Protein AF-A0A485K6X2-F1 (afdb_monomer_lite)

Secondary structure (DSSP, 8-state):
---PPPPPPPPPPPPPHHHHHHHHHHHHHHSPPP--HHHHHHHHHHHHHHHH-S--SPPPPTT-HHHHHHHHHHHTTTT--HHHHHHHHHHHHHHHHHHHHHTTTTS----------SEEEEEETTEEEEEE--SEE-HHHHHHHHHHHHHHHT-TT--EEEE--SS-B-EE---HHHHHHHHHHHHH--S-EEEEE-S-EETHHHHHHHH-SEEEEETT-EEE--TT--HHHHHHHHHHHHHHHHHHHHTS-PPEETTT-BTTBSEEE---T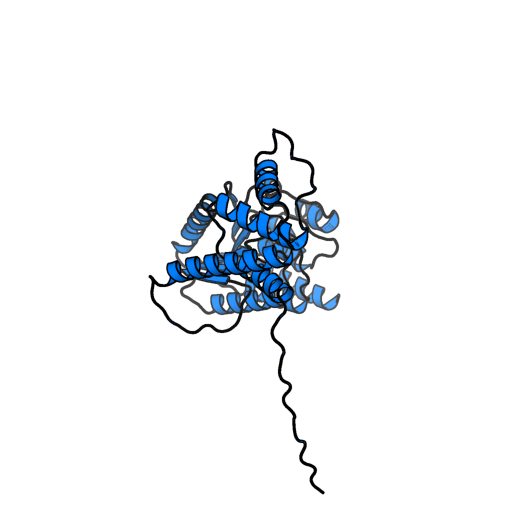HHHHHHHHHHHHHHHHS---GGGGHHHHHHHHHHHHHHHHHHHT-

Sequence (318 aa):
MLLRRVHRRAFASAPSIRALFDEKIALGKTLPPLDDNQTKLEMYALFKQATDGPCTQPKPGMFDFVGKAKWEAWANLGSMGQDEAMKSYCDFIDALAAKAGRSAEAAAAPTKPTPNTDVQTTASHGVLTLGWTQSTLDDETIDSLVDALQAAAANDSLKVVVLQPKASIAHSTVSKAREVALVNALLACPTPIVAVVTGPTSGVGVGLVALADVVLAHATTTFALQPATSSWIAHSLIAKLGHIRANALLFLGEKISVGAAHGLVTRVLVGSGADFDAQVAARVQLLSQGPRIDLALLYRRQAAAQLQAALAADQQRA

Organism: NCBI:txid120398

Foldseek 3Di:
DDDDDDDDDDDDDDDDLVVLLVVLVVLLVVFDDDPDPVLVLLLLLLVCCLPPNAQPDDQDDPPCPPSNSSSCSNNVCPRDHNSRSSVVNSVSSVVSVVVRVVVVVPDDDDDDDDDDQQWDWDDDLQEIETEHADLEAEQRNLVSLLVVLVVQLVDPSHAEYEYEYPDHNAYYPYDLVSLVSNLVSLLSRQHAYEYEEEEEYEAVRLVSLLSGPAYEYEQHYKYWYDEPGQQLSLLSLCVQLNDVLSCCRHPVRDIGGPVNRHRSHRDYDYDDDPRRVVVVVVVVVVRSVDDSDSPSNPVSVVCVVVSVVSSVVRVVVD

pLDDT: mean 80.77, std 16.01, range [25.0, 95.62]

Radius of gyration: 24.46 Å; chains: 1; bounding box: 62×62×70 Å

InterPro domains:
  IPR000582 Acyl-CoA-binding protein, ACBP [PF00887] (20-92)
  IPR000582 Acyl-CoA-binding protein, ACBP [PR00689] (18-33)
  IPR000582 Acyl-CoA-binding protein, ACBP [PR00689] (35-53)
  IPR000582 Acyl-CoA-binding protein, ACBP [PR00689] (58-73)
  IPR000582 Acyl-CoA-binding protein, ACBP [PR00689] (79-96)
  IPR000582 Acyl-CoA-binding protein, ACBP [PS51228] (17-102)
  IPR001753 Enoyl-CoA hydratase/isomerase-like domain [PF00378] (136-316)
  IPR014352 FERM/acyl-CoA-binding protein superfamily [G3DSA:1.20.80.10] (12-113)
  IPR029045 ClpP/crotonase-like domain superfamily [SSF52096] (124-305)
  IPR035984 Acyl-CoA binding protein superfamily [SSF47027] (17-98)

Structure (mmCIF, N/CA/C/O backbone):
data_AF-A0A485K6X2-F1
#
_entry.id   AF-A0A485K6X2-F1
#
loop_
_atom_site.group_PDB
_atom_site.id
_atom_site.type_symbol
_atom_site.label_atom_id
_atom_site.label_alt_id
_atom_site.label_comp_id
_atom_site.label_asym_id
_atom_site.label_entity_id
_atom_site.label_seq_id
_atom_site.pdbx_PDB_ins_code
_atom_site.Cartn_x
_atom_site.Cartn_y
_atom_site.Cartn_z
_atom_site.occupancy
_atom_site.B_iso_or_equiv
_atom_site.auth_seq_id
_atom_site.auth_comp_id
_atom_site.auth_asym_id
_atom_site.auth_atom_id
_atom_site.pdbx_PDB_model_num
ATOM 1 N N . MET A 1 1 ? 40.183 38.798 32.151 1.00 38.91 1 MET A N 1
ATOM 2 C CA . MET A 1 1 ? 40.155 38.964 30.680 1.00 38.91 1 MET A CA 1
ATOM 3 C C . MET A 1 1 ? 38.903 38.287 30.129 1.00 38.91 1 MET A C 1
ATOM 5 O O . MET A 1 1 ? 38.895 37.072 30.002 1.00 38.91 1 MET A O 1
ATOM 9 N N . LEU A 1 2 ? 37.831 39.044 29.864 1.00 42.75 2 LEU A N 1
ATOM 10 C CA . LEU A 1 2 ? 36.643 38.552 29.150 1.00 42.75 2 LEU A CA 1
ATOM 11 C C . LEU A 1 2 ? 36.750 38.965 27.676 1.00 42.75 2 LEU A C 1
ATOM 13 O O . LEU A 1 2 ? 36.708 40.155 27.372 1.00 42.75 2 LEU A O 1
ATOM 17 N N . LEU A 1 3 ? 36.876 38.002 26.763 1.00 40.56 3 LEU A N 1
ATOM 18 C CA . LEU A 1 3 ? 36.847 38.244 25.318 1.00 40.56 3 LEU A CA 1
ATOM 19 C C . LEU A 1 3 ? 35.418 38.056 24.789 1.00 40.56 3 LEU A C 1
ATOM 21 O O . LEU A 1 3 ? 34.903 36.942 24.728 1.00 40.56 3 LEU A O 1
ATOM 25 N N . ARG A 1 4 ? 34.781 39.166 24.394 1.00 45.50 4 ARG A N 1
ATOM 26 C CA . ARG A 1 4 ? 33.525 39.187 23.629 1.00 45.50 4 ARG A CA 1
ATOM 27 C C . ARG A 1 4 ? 33.816 38.818 22.169 1.00 45.50 4 ARG A C 1
ATOM 29 O O . ARG A 1 4 ? 34.569 39.521 21.500 1.00 45.50 4 ARG A O 1
ATOM 36 N N . ARG A 1 5 ? 33.202 37.744 21.659 1.00 47.22 5 ARG A N 1
ATOM 37 C CA . ARG A 1 5 ? 33.191 37.418 20.222 1.00 47.22 5 ARG A CA 1
ATOM 38 C C . ARG A 1 5 ? 32.163 38.293 19.503 1.00 47.22 5 ARG A C 1
ATOM 40 O O . ARG A 1 5 ? 30.987 38.279 19.848 1.00 47.22 5 ARG A O 1
ATOM 47 N N . VAL A 1 6 ? 32.616 39.031 18.493 1.00 48.69 6 VAL A N 1
ATOM 48 C CA . VAL A 1 6 ? 31.773 39.762 17.537 1.00 48.69 6 VAL A CA 1
ATOM 49 C C . VAL A 1 6 ? 31.448 38.820 16.376 1.00 48.69 6 VAL A C 1
ATOM 51 O O . VAL A 1 6 ? 32.357 38.338 15.703 1.00 48.69 6 VAL A O 1
ATOM 54 N N . HIS A 1 7 ? 30.166 38.550 16.126 1.00 43.16 7 HIS A N 1
ATOM 55 C CA . HIS A 1 7 ? 29.720 37.860 14.913 1.00 43.16 7 HIS A CA 1
ATOM 56 C C . HIS A 1 7 ? 29.488 38.875 13.784 1.00 43.16 7 HIS A C 1
ATOM 58 O O . HIS A 1 7 ? 28.645 39.762 13.902 1.00 43.16 7 HIS A O 1
ATOM 64 N N . ARG A 1 8 ? 30.225 38.731 12.674 1.00 46.38 8 ARG A N 1
ATOM 65 C CA . ARG A 1 8 ? 29.909 39.370 11.385 1.00 46.38 8 ARG A CA 1
ATOM 66 C C . ARG A 1 8 ? 28.793 38.573 10.698 1.00 46.38 8 ARG A C 1
ATOM 68 O O . ARG A 1 8 ? 28.941 37.369 10.516 1.00 46.38 8 ARG A O 1
ATOM 75 N N . ARG A 1 9 ? 27.705 39.237 10.295 1.00 46.25 9 ARG A N 1
ATOM 76 C CA . ARG A 1 9 ? 26.698 38.686 9.368 1.00 46.25 9 ARG A CA 1
ATOM 77 C C . ARG A 1 9 ? 27.214 38.819 7.931 1.00 46.25 9 ARG A C 1
ATOM 79 O O . ARG A 1 9 ? 27.607 39.911 7.531 1.00 46.25 9 ARG A O 1
ATOM 86 N N . ALA A 1 10 ? 27.216 37.721 7.179 1.00 43.53 10 ALA A N 1
ATOM 87 C CA . ALA A 1 10 ? 27.486 37.712 5.743 1.00 43.53 10 ALA A CA 1
ATOM 88 C C . ALA A 1 10 ? 26.223 38.118 4.956 1.00 43.53 10 ALA A C 1
ATOM 90 O O . ALA A 1 10 ? 25.123 37.687 5.297 1.00 43.53 10 ALA A O 1
ATOM 91 N N . PHE A 1 11 ? 26.387 38.944 3.919 1.00 45.16 11 PHE A N 1
ATOM 92 C CA . PHE A 1 11 ? 25.363 39.244 2.910 1.00 45.16 11 PHE A CA 1
ATOM 93 C C . PHE A 1 11 ? 25.292 38.082 1.903 1.00 45.16 11 PHE A C 1
ATOM 95 O O . PHE A 1 11 ? 26.321 37.710 1.343 1.00 45.16 11 PHE A O 1
ATOM 102 N N . ALA A 1 12 ? 24.107 37.514 1.667 1.00 45.56 12 ALA A N 1
ATOM 103 C CA . ALA A 1 12 ? 23.885 36.511 0.620 1.00 45.56 12 ALA A CA 1
ATOM 104 C C . ALA A 1 12 ? 23.664 37.193 -0.748 1.00 45.56 12 ALA A C 1
ATOM 106 O O . ALA A 1 12 ? 22.934 38.180 -0.831 1.00 45.56 12 ALA A O 1
ATOM 107 N N . SER A 1 13 ? 24.306 36.687 -1.808 1.00 53.69 13 SER A N 1
ATOM 108 C CA . SER A 1 13 ? 24.160 37.161 -3.194 1.00 53.69 13 SER A CA 1
ATOM 109 C C . SER A 1 13 ? 22.862 36.659 -3.841 1.00 53.69 13 SER A C 1
ATOM 111 O O . SER A 1 13 ? 22.418 35.555 -3.535 1.00 53.69 13 SER A O 1
ATOM 113 N N . ALA A 1 14 ? 22.292 37.431 -4.773 1.00 58.62 14 ALA A N 1
ATOM 114 C CA . ALA A 1 14 ? 21.104 37.035 -5.534 1.00 58.62 14 ALA A CA 1
ATOM 115 C C . ALA A 1 14 ? 21.335 35.739 -6.352 1.00 58.62 14 ALA A C 1
ATOM 117 O O . ALA A 1 14 ? 22.445 35.534 -6.855 1.00 58.62 14 ALA A O 1
ATOM 118 N N . PRO A 1 15 ? 20.316 34.867 -6.484 1.00 73.19 15 PRO A N 1
ATOM 119 C CA . PRO A 1 15 ? 20.442 33.585 -7.175 1.00 73.19 15 PRO A CA 1
ATOM 120 C C . PRO A 1 15 ? 20.637 33.756 -8.689 1.00 73.19 15 PRO A C 1
ATOM 122 O O . PRO A 1 15 ? 20.115 34.686 -9.304 1.00 73.19 15 PRO A O 1
ATOM 125 N N . SER A 1 16 ? 21.397 32.842 -9.299 1.00 87.25 16 SER A N 1
ATOM 126 C CA . SER A 1 16 ? 21.613 32.804 -10.750 1.00 87.25 16 SER A CA 1
ATOM 127 C C . SER A 1 16 ? 20.354 32.340 -11.494 1.00 87.25 16 SER A C 1
ATOM 129 O O . SER A 1 16 ? 19.521 31.632 -10.930 1.00 87.25 16 SER A O 1
ATOM 131 N N . ILE A 1 17 ? 20.225 32.676 -12.786 1.00 86.75 17 ILE A N 1
ATOM 132 C CA . ILE A 1 17 ? 19.070 32.247 -13.600 1.00 86.75 17 ILE A CA 1
ATOM 133 C C . ILE A 1 17 ? 18.937 30.723 -13.662 1.00 86.75 17 ILE A C 1
ATOM 135 O O . ILE A 1 17 ? 17.827 30.205 -13.667 1.00 86.75 17 ILE A O 1
ATOM 139 N N . ARG A 1 18 ? 20.063 30.002 -13.623 1.00 86.56 18 ARG A N 1
ATOM 140 C CA . ARG A 1 18 ? 20.060 28.543 -13.557 1.00 86.56 18 ARG A CA 1
ATOM 141 C C . ARG A 1 18 ? 19.484 28.031 -12.237 1.00 86.56 18 ARG A C 1
ATOM 143 O O . ARG A 1 18 ? 18.666 27.123 -12.263 1.00 86.56 18 ARG A O 1
ATOM 150 N N . ALA A 1 19 ? 19.860 28.640 -11.112 1.00 82.12 19 ALA A N 1
ATOM 151 C CA . ALA A 1 19 ? 19.309 28.280 -9.806 1.00 82.12 19 ALA A CA 1
ATOM 152 C C . ALA A 1 19 ? 17.800 28.567 -9.731 1.00 82.12 19 ALA A C 1
ATOM 154 O O . ALA A 1 19 ? 17.045 27.739 -9.232 1.00 82.12 19 ALA A O 1
ATOM 155 N N . LEU A 1 20 ? 17.357 29.699 -10.291 1.00 82.69 20 LEU A N 1
ATOM 156 C CA . LEU A 1 20 ? 15.933 30.021 -10.414 1.00 82.69 20 LEU A CA 1
ATOM 157 C C . LEU A 1 20 ? 15.204 29.023 -11.319 1.00 82.69 20 LEU A C 1
ATOM 159 O O . LEU A 1 20 ? 14.117 28.575 -10.984 1.00 82.69 20 LEU A O 1
ATOM 163 N N . PHE A 1 21 ? 15.802 28.628 -12.441 1.00 88.75 21 PHE A N 1
ATOM 164 C CA . PHE A 1 21 ? 15.232 27.620 -13.332 1.00 88.75 21 PHE A CA 1
ATOM 165 C C . PHE A 1 21 ? 15.082 26.259 -12.642 1.00 88.75 21 PHE A C 1
ATOM 167 O O . PHE A 1 21 ? 14.018 25.650 -12.730 1.00 88.75 21 PHE A O 1
ATOM 174 N N . ASP A 1 22 ? 16.094 25.811 -11.896 1.00 85.50 22 ASP A N 1
ATOM 175 C CA . ASP A 1 22 ? 16.038 24.562 -11.130 1.00 85.50 22 ASP A CA 1
ATOM 176 C C . ASP A 1 22 ? 14.952 24.621 -10.031 1.00 85.50 22 ASP A C 1
ATOM 178 O O . ASP A 1 22 ? 14.197 23.661 -9.845 1.00 85.50 22 ASP A O 1
ATOM 182 N N . GLU A 1 23 ? 14.791 25.773 -9.369 1.00 82.44 23 GLU A N 1
ATOM 183 C CA . GLU A 1 23 ? 13.690 26.034 -8.431 1.00 82.44 23 GLU A CA 1
ATOM 184 C C . GLU A 1 23 ? 12.320 25.985 -9.130 1.00 82.44 23 GLU A C 1
ATOM 186 O O . GLU A 1 23 ? 11.394 25.331 -8.645 1.00 82.44 23 GLU A O 1
ATOM 191 N N . LYS A 1 24 ? 12.175 26.611 -10.304 1.00 85.88 24 LYS A N 1
ATOM 192 C CA . LYS A 1 24 ? 10.918 26.600 -11.070 1.00 85.88 24 LYS A CA 1
ATOM 193 C C . LYS A 1 24 ? 10.610 25.237 -11.681 1.00 85.88 24 LYS A C 1
ATOM 195 O O . LYS A 1 24 ? 9.439 24.900 -11.825 1.00 85.88 24 LYS A O 1
ATOM 200 N N . ILE A 1 25 ? 11.609 24.404 -11.976 1.00 82.94 25 ILE A N 1
ATOM 201 C CA . ILE A 1 25 ? 11.390 22.988 -12.305 1.00 82.94 25 ILE A CA 1
ATOM 202 C C . ILE A 1 25 ? 10.780 22.259 -11.106 1.00 82.94 25 ILE A C 1
ATOM 204 O O . ILE A 1 25 ? 9.860 21.461 -11.291 1.00 82.94 25 ILE A O 1
ATOM 208 N N . ALA A 1 26 ? 11.270 22.516 -9.889 1.00 80.06 26 ALA A N 1
ATOM 209 C CA . ALA A 1 26 ? 10.698 21.933 -8.679 1.00 80.06 26 ALA A CA 1
ATOM 210 C C . ALA A 1 26 ? 9.259 22.425 -8.449 1.00 80.06 26 ALA A C 1
ATOM 212 O O . ALA A 1 26 ? 8.367 21.599 -8.270 1.00 80.06 26 ALA A O 1
ATOM 213 N N . LEU A 1 27 ? 9.008 23.733 -8.566 1.00 78.69 27 LEU A N 1
ATOM 214 C CA . LEU A 1 27 ? 7.670 24.324 -8.449 1.00 78.69 27 LEU A CA 1
ATOM 215 C C . LEU A 1 27 ? 6.707 23.807 -9.530 1.00 78.69 27 LEU A C 1
ATOM 217 O O . LEU A 1 27 ? 5.571 23.455 -9.237 1.00 78.69 27 LEU A O 1
ATOM 221 N N . GLY A 1 28 ? 7.153 23.683 -10.780 1.00 76.56 28 GLY A N 1
ATOM 222 C CA . GLY A 1 28 ? 6.335 23.159 -11.875 1.00 76.56 28 GLY A CA 1
ATOM 223 C C . GLY A 1 28 ? 5.836 21.731 -11.631 1.00 76.56 28 GLY A C 1
ATOM 224 O O . GLY A 1 28 ? 4.758 21.375 -12.095 1.00 76.56 28 GLY A O 1
ATOM 225 N N . LYS A 1 29 ? 6.574 20.927 -10.852 1.00 78.56 29 LYS A N 1
ATOM 226 C CA . LYS A 1 29 ? 6.148 19.579 -10.435 1.00 78.56 29 LYS A CA 1
ATOM 227 C C . LYS A 1 29 ? 5.087 19.595 -9.333 1.00 78.56 29 LYS A C 1
ATOM 229 O O . LYS A 1 29 ? 4.397 18.593 -9.167 1.00 78.56 29 LYS A O 1
ATOM 234 N N . THR A 1 30 ? 4.968 20.689 -8.579 1.00 72.88 30 THR A N 1
ATOM 235 C CA . THR A 1 30 ? 3.949 20.849 -7.529 1.00 72.88 30 THR A CA 1
ATOM 236 C C . THR A 1 30 ? 2.663 21.481 -8.051 1.00 72.88 30 THR A C 1
ATOM 238 O O . THR A 1 30 ? 1.649 21.457 -7.356 1.00 72.88 30 THR A O 1
ATOM 241 N N . LEU A 1 31 ? 2.690 22.076 -9.248 1.00 77.06 31 LEU A N 1
ATOM 242 C CA . LEU A 1 31 ? 1.498 22.644 -9.864 1.00 77.06 31 LEU A CA 1
ATOM 243 C C . LEU A 1 31 ? 0.507 21.543 -10.272 1.00 77.06 31 LEU A C 1
ATOM 245 O O . LEU A 1 31 ? 0.924 20.434 -10.620 1.00 77.06 31 LEU A O 1
ATOM 249 N N . PRO A 1 32 ? -0.808 21.832 -10.248 1.00 78.38 32 PRO A N 1
ATOM 250 C CA . PRO A 1 32 ? -1.812 20.906 -10.749 1.00 78.38 32 PRO A CA 1
ATOM 251 C C . PRO A 1 32 ? -1.491 20.457 -12.182 1.00 78.38 32 PRO A C 1
ATOM 253 O O . PRO A 1 32 ? -0.967 21.250 -12.972 1.00 78.38 32 PRO A O 1
ATOM 256 N N . PRO A 1 33 ? -1.810 19.204 -12.547 1.00 72.81 33 PRO A N 1
ATOM 257 C CA . PRO A 1 33 ? -1.556 18.711 -13.888 1.00 72.81 33 PRO A CA 1
ATOM 258 C C . PRO A 1 33 ? -2.300 19.572 -14.906 1.00 72.81 33 PRO A C 1
ATOM 260 O O . PRO A 1 33 ? -3.504 19.790 -14.793 1.00 72.81 33 PRO A O 1
ATOM 263 N N . LEU A 1 34 ? -1.564 20.037 -15.914 1.00 77.25 34 LEU A N 1
ATOM 264 C CA . LEU A 1 34 ? -2.134 20.791 -17.021 1.00 77.25 34 LEU A CA 1
ATOM 265 C C . LEU A 1 34 ? -3.180 19.919 -17.726 1.00 77.25 34 LEU A C 1
ATOM 267 O O . LEU A 1 34 ? -2.939 18.749 -18.028 1.00 77.25 34 LEU A O 1
ATOM 271 N N . ASP A 1 35 ? -4.353 20.466 -17.983 1.00 75.94 35 ASP A N 1
ATOM 272 C CA . ASP A 1 35 ? -5.416 19.835 -18.762 1.00 75.94 35 ASP A CA 1
ATOM 273 C C . ASP A 1 35 ? -5.231 20.114 -20.260 1.00 75.94 35 ASP A C 1
ATOM 275 O O . ASP A 1 35 ? -5.418 19.219 -21.085 1.00 75.94 35 ASP A O 1
ATOM 279 N N . ASP A 1 36 ? -4.744 21.308 -20.595 1.00 82.56 36 ASP A N 1
ATOM 280 C CA . ASP A 1 36 ? -4.473 21.740 -21.960 1.00 82.56 36 ASP A CA 1
ATOM 281 C C . ASP A 1 36 ? -3.167 21.162 -22.546 1.00 82.56 36 ASP A C 1
ATOM 283 O O . ASP A 1 36 ? -2.065 21.303 -22.003 1.00 82.56 36 ASP A O 1
ATOM 287 N N . ASN A 1 37 ? -3.292 20.518 -23.709 1.00 77.19 37 ASN A N 1
ATOM 288 C CA . ASN A 1 37 ? -2.170 19.921 -24.427 1.00 77.19 37 ASN A CA 1
ATOM 289 C C . ASN A 1 37 ? -1.234 20.970 -25.036 1.00 77.19 37 ASN A C 1
ATOM 291 O O . ASN A 1 37 ? -0.035 20.707 -25.119 1.00 77.19 37 ASN A O 1
ATOM 295 N N . GLN A 1 38 ? -1.738 22.143 -25.428 1.00 83.94 38 GLN A N 1
ATOM 296 C CA . GLN A 1 38 ? -0.895 23.207 -25.975 1.00 83.94 38 GLN A CA 1
ATOM 297 C C . GLN A 1 38 ? 0.050 23.756 -24.896 1.00 83.94 38 GLN A C 1
ATOM 299 O O . GLN A 1 38 ? 1.260 23.803 -25.107 1.00 83.94 38 GLN A O 1
ATOM 304 N N . THR A 1 39 ? -0.479 24.013 -23.699 1.00 86.75 39 THR A N 1
ATOM 305 C CA . THR A 1 39 ? 0.290 24.432 -22.516 1.00 86.75 39 THR A CA 1
ATOM 306 C C . THR A 1 39 ? 1.350 23.386 -22.117 1.00 86.75 39 THR A C 1
ATOM 308 O O . THR A 1 39 ? 2.485 23.734 -21.792 1.00 86.75 39 THR A O 1
ATOM 311 N N . LYS A 1 40 ? 1.045 22.078 -22.202 1.00 88.25 40 LYS A N 1
ATOM 312 C CA . LYS A 1 40 ? 2.046 21.007 -21.969 1.00 88.25 40 LYS A CA 1
ATOM 313 C C . LYS A 1 40 ? 3.177 21.018 -22.991 1.00 88.25 40 LYS A C 1
ATOM 315 O O . LYS A 1 40 ? 4.328 20.768 -22.635 1.00 88.25 40 LYS A O 1
ATOM 320 N N . LEU A 1 41 ? 2.839 21.221 -24.262 1.00 90.38 41 LEU A N 1
ATOM 321 C CA . LEU A 1 41 ? 3.812 21.243 -25.350 1.00 90.38 41 LEU A CA 1
ATOM 322 C C . LEU A 1 41 ? 4.730 22.461 -25.245 1.00 90.38 41 LEU A C 1
ATOM 324 O O . LEU A 1 41 ? 5.932 22.316 -25.446 1.00 90.38 41 LEU A O 1
ATOM 328 N N . GLU A 1 42 ? 4.192 23.614 -24.858 1.00 91.00 42 GLU A N 1
ATOM 329 C CA . GLU A 1 42 ? 4.962 24.835 -24.613 1.00 91.00 42 GLU A CA 1
ATOM 330 C C . GLU A 1 42 ? 5.915 24.678 -23.418 1.00 91.00 42 GLU A C 1
ATOM 332 O O . GLU A 1 42 ? 7.116 24.915 -23.553 1.00 91.00 42 GLU A O 1
ATOM 337 N N . MET A 1 43 ? 5.422 24.148 -22.290 1.00 91.88 43 MET A N 1
ATOM 338 C CA . MET A 1 43 ? 6.252 23.828 -21.121 1.00 91.88 43 MET A CA 1
ATOM 339 C C . MET A 1 43 ? 7.398 22.870 -21.477 1.00 91.88 43 MET A C 1
ATOM 341 O O . MET A 1 43 ? 8.542 23.069 -21.065 1.00 91.88 43 MET A O 1
ATOM 345 N N . TYR A 1 44 ? 7.095 21.828 -22.258 1.00 93.38 44 TYR A N 1
ATOM 346 C CA . TYR A 1 44 ? 8.087 20.868 -22.734 1.00 93.38 44 TYR A CA 1
ATOM 347 C C . TYR A 1 44 ? 9.123 21.528 -23.650 1.00 93.38 44 TYR A C 1
ATOM 349 O O . TYR A 1 44 ? 10.318 21.318 -23.456 1.00 93.38 44 TYR A O 1
ATOM 357 N N . ALA A 1 45 ? 8.685 22.325 -24.626 1.00 93.31 45 ALA A N 1
ATOM 358 C CA . ALA A 1 45 ? 9.566 22.985 -25.580 1.00 93.31 45 ALA A CA 1
ATOM 359 C C . ALA A 1 45 ? 10.543 23.938 -24.877 1.00 93.31 45 ALA A C 1
ATOM 361 O O . ALA A 1 45 ? 11.749 23.838 -25.101 1.00 93.31 45 ALA A O 1
ATOM 362 N N . LEU A 1 46 ? 10.046 24.789 -23.972 1.00 90.88 46 LEU A N 1
ATOM 363 C CA . LEU A 1 46 ? 10.869 25.720 -23.194 1.00 90.88 46 LEU A CA 1
ATOM 364 C C . LEU A 1 46 ? 11.881 24.984 -22.311 1.00 90.88 46 LEU A C 1
ATOM 366 O O . LEU A 1 46 ? 13.055 25.346 -22.285 1.00 90.88 46 LEU A O 1
ATOM 370 N N . PHE A 1 47 ? 11.458 23.903 -21.646 1.00 95.25 47 PHE A N 1
ATOM 371 C CA . PHE A 1 47 ? 12.360 23.068 -20.854 1.00 95.25 47 PHE A CA 1
ATOM 372 C C . PHE A 1 47 ? 13.466 22.452 -21.719 1.00 95.25 47 PHE A C 1
ATOM 374 O O . PHE A 1 47 ? 14.640 22.538 -21.367 1.00 95.25 47 PHE A O 1
ATOM 381 N N . LYS A 1 48 ? 13.112 21.861 -22.868 1.00 94.75 48 LYS A N 1
ATOM 382 C CA . LYS A 1 48 ? 14.089 21.250 -23.781 1.00 94.75 48 LYS A CA 1
ATOM 383 C C . LYS A 1 48 ? 15.044 22.279 -24.375 1.00 94.75 48 LYS A C 1
ATOM 385 O O . LYS A 1 48 ? 16.240 22.013 -24.418 1.00 94.75 48 LYS A O 1
ATOM 390 N N . GLN A 1 49 ? 14.556 23.455 -24.757 1.00 94.81 49 GLN A N 1
ATOM 391 C CA . GLN A 1 49 ? 15.407 24.540 -25.239 1.00 94.81 49 GLN A CA 1
ATOM 392 C C . GLN A 1 49 ? 16.361 25.033 -24.141 1.00 94.81 49 GLN A C 1
ATOM 394 O O . GLN A 1 49 ? 17.534 25.270 -24.412 1.00 94.81 49 GLN A O 1
ATOM 399 N N . ALA A 1 50 ? 15.894 25.125 -22.894 1.00 92.81 50 ALA A N 1
ATOM 400 C CA . ALA A 1 50 ? 16.705 25.535 -21.750 1.00 92.81 50 ALA A CA 1
ATOM 401 C C . ALA A 1 50 ? 17.791 24.513 -21.360 1.00 92.81 50 ALA A C 1
ATOM 403 O O . ALA A 1 50 ? 18.864 24.906 -20.903 1.00 92.81 50 ALA A O 1
ATOM 404 N N . THR A 1 51 ? 17.542 23.207 -21.513 1.00 91.75 51 THR A N 1
ATOM 405 C CA . THR A 1 51 ? 18.506 22.157 -21.128 1.00 91.75 51 THR A CA 1
ATOM 406 C C . THR A 1 51 ? 19.414 21.720 -22.270 1.00 91.75 51 THR A C 1
ATOM 408 O O . THR A 1 51 ? 20.607 21.521 -22.056 1.00 91.75 51 THR A O 1
ATOM 411 N N . ASP A 1 52 ? 18.866 21.595 -23.476 1.00 90.69 52 ASP A N 1
ATOM 412 C CA . ASP A 1 52 ? 19.533 20.964 -24.617 1.00 90.69 52 ASP A CA 1
ATOM 413 C C . ASP A 1 52 ? 19.852 21.974 -25.732 1.00 90.69 52 ASP A C 1
ATOM 415 O O . ASP A 1 52 ? 20.638 21.666 -26.625 1.00 90.69 52 ASP A O 1
ATOM 419 N N . GLY A 1 53 ? 19.290 23.189 -25.677 1.00 89.81 53 GLY A N 1
ATOM 420 C CA . GLY A 1 53 ? 19.453 24.200 -26.725 1.00 89.81 53 GLY A CA 1
ATOM 421 C C . GLY A 1 53 ? 18.548 23.957 -27.945 1.00 89.81 53 GLY A C 1
ATOM 422 O O . GLY A 1 53 ? 17.539 23.255 -27.830 1.00 89.81 53 GLY A O 1
ATOM 423 N N . PRO A 1 54 ? 18.876 24.550 -29.112 1.00 93.94 54 PRO A N 1
ATOM 424 C CA . PRO A 1 54 ? 18.094 24.407 -30.342 1.00 93.94 54 PRO A CA 1
ATOM 425 C C . PRO A 1 54 ? 17.858 22.951 -30.751 1.00 93.94 54 PRO A C 1
ATOM 427 O O . PRO A 1 54 ? 18.748 22.106 -30.638 1.00 93.94 54 PRO A O 1
ATOM 430 N N . CYS A 1 55 ? 16.665 22.658 -31.275 1.00 92.06 55 CYS A N 1
ATOM 431 C CA . CYS A 1 55 ? 16.311 21.303 -31.688 1.00 92.06 55 CYS A CA 1
ATOM 432 C C . CYS A 1 55 ? 17.175 20.828 -32.870 1.00 92.06 55 CYS A C 1
ATOM 434 O O . CYS A 1 55 ? 17.043 21.307 -33.995 1.00 92.06 55 CYS A O 1
ATOM 436 N N . THR A 1 56 ? 18.037 19.843 -32.616 1.00 90.38 56 THR A N 1
ATOM 437 C CA . THR A 1 56 ? 18.892 19.184 -33.625 1.00 90.38 56 THR A CA 1
ATOM 438 C C . THR A 1 56 ? 18.459 17.748 -33.930 1.00 90.38 56 THR A C 1
ATOM 440 O O . THR A 1 56 ? 19.087 17.057 -34.730 1.00 90.38 56 THR A O 1
ATOM 443 N N . GLN A 1 57 ? 17.388 17.278 -33.286 1.00 87.50 57 GLN A N 1
ATOM 444 C CA . GLN A 1 57 ? 16.914 15.901 -33.405 1.00 87.50 57 GLN A CA 1
ATOM 445 C C . GLN A 1 57 ? 16.197 15.670 -34.744 1.00 87.50 57 GLN A C 1
ATOM 447 O O . GLN A 1 57 ? 15.547 16.586 -35.252 1.00 87.50 57 GLN A O 1
ATOM 452 N N . PRO A 1 58 ? 16.254 14.454 -35.318 1.00 89.19 58 PRO A N 1
ATOM 453 C CA . PRO A 1 58 ? 15.507 14.135 -36.528 1.00 89.19 58 PRO A CA 1
ATOM 454 C C . PRO A 1 58 ? 13.997 14.166 -36.267 1.00 89.19 58 PRO A C 1
ATOM 456 O O . PRO A 1 58 ? 13.531 13.796 -35.187 1.00 89.19 58 PRO A O 1
ATOM 459 N N . LYS A 1 59 ? 13.224 14.578 -37.277 1.00 89.81 59 LYS A N 1
ATOM 460 C CA . LYS A 1 59 ? 11.763 14.629 -37.180 1.00 89.81 59 LYS A CA 1
ATOM 461 C C . LYS A 1 59 ? 11.187 13.216 -36.953 1.00 89.81 59 LYS A C 1
ATOM 463 O O . LYS A 1 59 ? 11.488 12.324 -37.750 1.00 89.81 59 LYS A O 1
ATOM 468 N N . PRO A 1 60 ? 10.346 13.003 -35.921 1.00 88.75 60 PRO A N 1
ATOM 469 C CA . PRO A 1 60 ? 9.704 11.715 -35.658 1.00 88.75 60 PRO A CA 1
ATOM 470 C C . PRO A 1 60 ? 8.842 11.214 -36.825 1.00 88.75 60 PRO A C 1
ATOM 472 O O . PRO A 1 60 ? 8.309 12.000 -37.613 1.00 88.75 60 PRO A O 1
ATOM 475 N N . GLY A 1 61 ? 8.707 9.887 -36.928 1.00 78.81 61 GLY A N 1
ATOM 476 C CA . GLY A 1 61 ? 7.982 9.219 -38.012 1.00 78.81 61 GLY A CA 1
ATOM 477 C C . GLY A 1 61 ? 6.478 9.524 -38.032 1.00 78.81 61 GLY A C 1
ATOM 478 O O . GLY A 1 61 ? 5.886 9.886 -37.020 1.00 78.81 61 GLY A O 1
ATOM 479 N N . MET A 1 62 ? 5.836 9.334 -39.191 1.00 74.25 62 MET A N 1
ATOM 480 C CA . MET A 1 62 ? 4.439 9.742 -39.445 1.00 74.25 62 MET A CA 1
ATOM 481 C C . MET A 1 62 ? 3.399 9.125 -38.488 1.00 74.25 62 MET A C 1
ATOM 483 O O . MET A 1 62 ? 2.334 9.708 -38.308 1.00 74.25 62 MET A O 1
ATOM 487 N N . PHE A 1 63 ? 3.707 7.989 -37.859 1.00 78.31 63 PHE A N 1
ATOM 488 C CA . PHE A 1 63 ? 2.817 7.297 -36.921 1.00 78.31 63 PHE A CA 1
ATOM 489 C C . PHE A 1 63 ? 3.023 7.697 -35.446 1.00 78.31 63 PHE A C 1
ATOM 491 O O . PHE A 1 63 ? 2.242 7.280 -34.594 1.00 78.31 63 PHE A O 1
ATOM 498 N N . ASP A 1 64 ? 4.033 8.517 -35.131 1.00 77.31 64 ASP A N 1
ATOM 499 C CA . ASP A 1 64 ? 4.282 9.041 -33.782 1.00 77.31 64 ASP A CA 1
ATOM 500 C C . ASP A 1 64 ? 3.730 10.466 -33.641 1.00 77.31 64 ASP A C 1
ATOM 502 O O . ASP A 1 64 ? 4.447 11.466 -33.713 1.00 77.31 64 ASP A O 1
ATOM 506 N N . PHE A 1 65 ? 2.412 10.564 -33.466 1.00 73.75 65 PHE A N 1
ATOM 507 C CA . PHE A 1 65 ? 1.706 11.845 -33.399 1.00 73.75 65 PHE A CA 1
ATOM 508 C C . PHE A 1 65 ? 2.135 12.709 -32.202 1.00 73.75 65 PHE A C 1
ATOM 510 O O . PHE A 1 65 ? 2.243 13.929 -32.329 1.00 73.75 65 PHE A O 1
ATOM 517 N N . VAL A 1 66 ? 2.413 12.091 -31.048 1.00 80.00 66 VAL A N 1
ATOM 518 C CA . VAL A 1 66 ? 2.806 12.806 -29.821 1.00 80.00 66 VAL A CA 1
ATOM 519 C C . VAL A 1 66 ? 4.266 13.241 -29.890 1.00 80.00 66 VAL A C 1
ATOM 521 O O . VAL A 1 66 ? 4.581 14.383 -29.547 1.00 80.00 66 VAL A O 1
ATOM 524 N N . GLY A 1 67 ? 5.160 12.363 -30.350 1.00 84.94 67 GLY A N 1
ATOM 525 C CA . GLY A 1 67 ? 6.560 12.705 -30.565 1.00 84.94 67 GLY A CA 1
ATOM 526 C C . GLY A 1 67 ? 6.712 13.794 -31.618 1.00 84.94 67 GLY A C 1
ATOM 527 O O . GL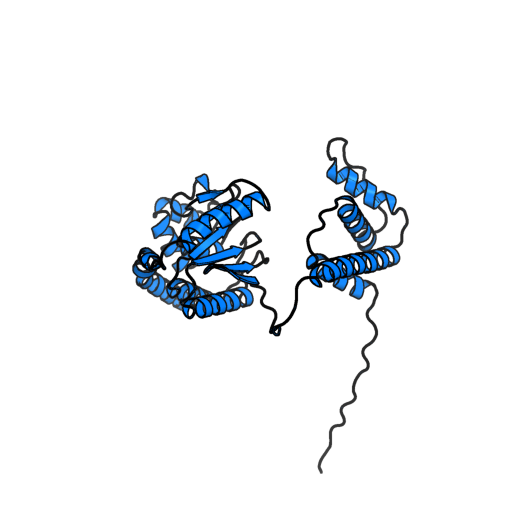Y A 1 67 ? 7.439 14.757 -31.384 1.00 84.94 67 GLY A O 1
ATOM 528 N N . LYS A 1 68 ? 5.959 13.721 -32.723 1.00 87.19 68 LYS A N 1
ATOM 529 C CA . LYS A 1 68 ? 5.927 14.775 -33.744 1.00 87.19 68 LYS A CA 1
ATOM 530 C C . LYS A 1 68 ? 5.485 16.119 -33.161 1.00 87.19 68 LYS A C 1
ATOM 532 O O . LYS A 1 68 ? 6.160 17.108 -33.411 1.00 87.19 68 LYS A O 1
ATOM 537 N N . ALA A 1 69 ? 4.426 16.161 -32.350 1.00 86.06 69 ALA A N 1
ATOM 538 C CA . ALA A 1 69 ? 3.952 17.404 -31.734 1.00 86.06 69 ALA A CA 1
ATOM 539 C C . ALA A 1 69 ? 4.972 18.013 -30.751 1.00 86.06 69 ALA A C 1
ATOM 541 O O . ALA A 1 69 ? 5.195 19.221 -30.758 1.00 86.06 69 ALA A O 1
ATOM 542 N N . LYS A 1 70 ? 5.640 17.181 -29.940 1.00 86.12 70 LYS A N 1
ATOM 543 C CA . LYS A 1 70 ? 6.733 17.605 -29.045 1.00 86.12 70 LYS A CA 1
ATOM 544 C C . LYS A 1 70 ? 7.941 18.131 -29.812 1.00 86.12 70 LYS A C 1
ATOM 546 O O . LYS A 1 70 ? 8.512 19.153 -29.439 1.00 86.12 70 LYS A O 1
ATOM 551 N N . TRP A 1 71 ? 8.316 17.430 -30.878 1.00 93.56 71 TRP A N 1
ATOM 552 C CA . TRP A 1 71 ? 9.409 17.827 -31.753 1.00 93.56 71 TRP A CA 1
ATOM 553 C C . TRP A 1 71 ? 9.093 19.138 -32.473 1.00 93.56 71 TRP A C 1
ATOM 555 O O . TRP A 1 71 ? 9.934 20.024 -32.486 1.00 93.56 71 TRP A O 1
ATOM 565 N N . GLU A 1 72 ? 7.879 19.304 -33.005 1.00 91.44 72 GLU A N 1
ATOM 566 C CA . GLU A 1 72 ? 7.446 20.541 -33.667 1.00 91.44 72 GLU A CA 1
ATOM 567 C C . GLU A 1 72 ? 7.416 21.716 -32.684 1.00 91.44 72 GLU A C 1
ATOM 569 O O . GLU A 1 72 ? 7.943 22.778 -33.002 1.00 91.44 72 GLU A O 1
ATOM 574 N N . ALA A 1 73 ? 6.896 21.522 -31.467 1.00 91.56 73 ALA A N 1
ATOM 575 C CA . ALA A 1 73 ? 6.898 22.556 -30.433 1.00 91.56 73 ALA A CA 1
ATOM 576 C C . ALA A 1 73 ? 8.321 23.008 -30.057 1.00 91.56 73 ALA A C 1
ATOM 578 O O . ALA A 1 73 ? 8.572 24.205 -29.949 1.00 91.56 73 ALA A O 1
ATOM 579 N N . TRP A 1 74 ? 9.266 22.071 -29.912 1.00 94.75 74 TRP A N 1
ATOM 580 C CA . TRP A 1 74 ? 10.665 22.397 -29.620 1.00 94.75 74 TRP A CA 1
ATOM 581 C C . TRP A 1 74 ? 11.390 23.012 -30.828 1.00 94.75 74 TRP A C 1
ATOM 583 O O . TRP A 1 74 ? 12.088 24.010 -30.679 1.00 94.75 74 TRP A O 1
ATOM 593 N N . ALA A 1 75 ? 11.185 22.485 -32.037 1.00 92.81 75 ALA A N 1
ATOM 594 C CA . ALA A 1 75 ? 11.784 23.016 -33.262 1.00 92.81 75 ALA A CA 1
ATOM 595 C C . ALA A 1 75 ? 11.306 24.444 -33.583 1.00 92.81 75 ALA A C 1
ATOM 597 O O . ALA A 1 75 ? 12.091 25.255 -34.073 1.00 92.81 75 ALA A O 1
ATOM 598 N N . ASN A 1 76 ? 10.054 24.780 -33.255 1.00 94.06 76 ASN A N 1
ATOM 599 C CA . ASN A 1 76 ? 9.486 26.115 -33.460 1.00 94.06 76 ASN A CA 1
ATOM 600 C C . ASN A 1 76 ? 10.128 27.204 -32.580 1.00 94.06 76 ASN A C 1
ATOM 602 O O . ASN A 1 76 ? 10.015 28.379 -32.920 1.00 94.06 76 ASN A O 1
ATOM 606 N N . LEU A 1 77 ? 10.828 26.844 -31.494 1.00 90.31 77 LEU A N 1
ATOM 607 C CA . LEU A 1 77 ? 11.610 27.802 -30.696 1.00 90.31 77 LEU A CA 1
ATOM 608 C C . LEU A 1 77 ? 12.904 28.250 -31.401 1.00 90.31 77 LEU A C 1
ATOM 610 O O . LEU A 1 77 ? 13.535 29.223 -30.985 1.00 90.31 77 LEU A O 1
ATOM 614 N N . GLY A 1 78 ? 13.296 27.571 -32.486 1.00 91.06 78 GLY A N 1
ATOM 615 C CA . GLY A 1 78 ? 14.390 27.976 -33.361 1.00 91.06 78 GLY A CA 1
ATOM 616 C C . GLY A 1 78 ? 15.723 28.149 -32.627 1.00 91.06 78 GLY A C 1
ATOM 617 O O . GLY A 1 78 ? 16.178 27.271 -31.892 1.00 91.06 78 GLY A O 1
ATOM 618 N N . SER A 1 79 ? 16.370 29.293 -32.848 1.00 90.31 79 SER A N 1
ATOM 619 C CA . SER A 1 79 ? 17.687 29.626 -32.294 1.00 90.31 79 SER A CA 1
ATOM 620 C C . SER A 1 79 ? 17.634 30.327 -30.929 1.00 90.31 79 SER A C 1
ATOM 622 O O . SER A 1 79 ? 18.589 31.018 -30.578 1.00 90.31 79 SER A O 1
ATOM 624 N N . MET A 1 80 ? 16.534 30.199 -30.177 1.00 91.38 80 MET A N 1
ATOM 625 C CA . MET A 1 80 ? 16.399 30.796 -28.842 1.00 91.38 80 MET A CA 1
ATOM 626 C C . MET A 1 80 ? 17.547 30.354 -27.916 1.00 91.38 80 MET A C 1
ATOM 628 O O . MET A 1 80 ? 17.889 29.172 -27.851 1.00 91.38 80 MET A O 1
ATOM 632 N N . GLY A 1 81 ? 18.160 31.295 -27.197 1.00 90.19 81 GLY A N 1
ATOM 633 C CA . GLY A 1 81 ? 19.265 30.983 -26.286 1.00 90.19 81 GLY A CA 1
ATOM 634 C C . GLY A 1 81 ? 18.799 30.207 -25.049 1.00 90.19 81 GLY A C 1
ATOM 635 O O . GLY A 1 81 ? 17.664 30.362 -24.607 1.00 90.19 81 GLY A O 1
ATOM 636 N N . GLN A 1 82 ? 19.679 29.402 -24.445 1.00 89.31 82 GLN A N 1
ATOM 637 C CA . GLN A 1 82 ? 19.336 28.618 -23.246 1.00 89.31 82 GLN A CA 1
ATOM 638 C C . GLN A 1 82 ? 18.919 29.506 -22.063 1.00 89.31 82 GLN A C 1
ATOM 640 O O . GLN A 1 82 ? 17.921 29.216 -21.410 1.00 89.31 82 GLN A O 1
ATOM 645 N N . ASP A 1 83 ? 19.622 30.615 -21.823 1.00 89.19 83 ASP A N 1
ATOM 646 C CA . ASP A 1 83 ? 19.289 31.556 -20.742 1.00 89.19 83 ASP A CA 1
ATOM 647 C C . ASP A 1 83 ? 17.947 32.265 -20.970 1.00 89.19 83 ASP A C 1
ATOM 649 O O . ASP A 1 83 ? 17.230 32.576 -20.018 1.00 89.19 83 ASP A O 1
ATOM 653 N N . GLU A 1 84 ? 17.601 32.529 -22.231 1.00 90.31 84 GLU A N 1
ATOM 654 C CA . GLU A 1 84 ? 16.314 33.111 -22.615 1.00 90.31 84 GLU A CA 1
ATOM 655 C C . GLU A 1 84 ? 15.186 32.094 -22.420 1.00 90.31 84 GLU A C 1
ATOM 657 O O . GLU A 1 84 ? 14.190 32.405 -21.772 1.00 90.31 84 GLU A O 1
ATOM 662 N N . ALA A 1 85 ? 15.397 30.845 -22.843 1.00 91.75 85 ALA A N 1
ATOM 663 C CA . ALA A 1 85 ? 14.463 29.751 -22.605 1.00 91.75 85 ALA A CA 1
ATOM 664 C C . ALA A 1 85 ? 14.255 29.465 -21.107 1.00 91.75 85 ALA A C 1
ATOM 666 O O . ALA A 1 85 ? 13.127 29.212 -20.687 1.00 91.75 85 ALA A O 1
ATOM 667 N N . MET A 1 86 ? 15.308 29.554 -20.280 1.00 92.38 86 MET A N 1
ATOM 668 C CA . MET A 1 86 ? 15.193 29.429 -18.820 1.00 92.38 86 MET A CA 1
ATOM 669 C C . MET A 1 86 ? 14.313 30.531 -18.230 1.00 92.38 86 MET A C 1
ATOM 671 O O . MET A 1 86 ? 13.448 30.233 -17.410 1.00 92.38 86 MET A O 1
ATOM 675 N N . LYS A 1 87 ? 14.494 31.787 -18.659 1.00 93.06 87 LYS A N 1
ATOM 676 C CA . LYS A 1 87 ? 13.645 32.907 -18.219 1.00 93.06 87 LYS A CA 1
ATOM 677 C C . LYS A 1 87 ? 12.191 32.694 -18.623 1.00 93.06 87 LYS A C 1
ATOM 679 O O . LYS A 1 87 ? 11.322 32.729 -17.759 1.00 93.06 87 LYS A O 1
ATOM 684 N N . SER A 1 88 ? 11.940 32.382 -19.894 1.00 89.12 88 SER A N 1
ATOM 685 C CA . SER A 1 88 ? 10.587 32.118 -20.388 1.00 89.12 88 SER A CA 1
ATOM 686 C C . SER A 1 88 ? 9.927 30.938 -19.671 1.00 89.12 88 SER A C 1
ATOM 688 O O . SER A 1 88 ? 8.740 30.998 -19.371 1.00 89.12 88 SER A O 1
ATOM 690 N N . TYR A 1 89 ? 10.683 29.890 -19.330 1.00 92.56 89 TYR A N 1
ATOM 691 C CA . TYR A 1 89 ? 10.177 28.779 -18.525 1.00 92.56 89 TYR A CA 1
ATOM 692 C C . TYR A 1 89 ? 9.815 29.214 -17.097 1.00 92.56 89 TYR A C 1
ATOM 694 O O . TYR A 1 89 ? 8.768 28.822 -16.586 1.00 92.56 89 TYR A O 1
ATOM 702 N N . CYS A 1 90 ? 10.649 30.036 -16.453 1.00 91.06 90 CYS A N 1
ATOM 703 C CA . CYS A 1 90 ? 10.356 30.577 -15.126 1.00 91.06 90 CYS A CA 1
ATOM 704 C C . CYS A 1 90 ? 9.063 31.403 -15.124 1.00 91.06 90 CYS A C 1
ATOM 706 O O . CYS A 1 90 ? 8.180 31.140 -14.306 1.00 91.06 90 CYS A O 1
ATOM 708 N N . ASP A 1 91 ? 8.926 32.331 -16.074 1.00 91.00 91 ASP A N 1
ATOM 709 C CA . ASP A 1 91 ? 7.741 33.184 -16.214 1.00 91.00 91 ASP A CA 1
ATOM 710 C C . ASP A 1 91 ? 6.479 32.350 -16.481 1.00 91.00 91 ASP A C 1
ATOM 712 O O . ASP A 1 91 ? 5.408 32.606 -15.925 1.00 91.00 91 ASP A O 1
ATOM 716 N N . PHE A 1 92 ? 6.614 31.301 -17.295 1.00 90.12 92 PHE A N 1
ATOM 717 C CA . PHE A 1 92 ? 5.534 30.373 -17.607 1.00 90.12 92 PHE A CA 1
ATOM 718 C C . PHE A 1 92 ? 5.049 29.607 -16.367 1.00 90.12 92 PHE A C 1
ATOM 720 O O . PHE A 1 92 ? 3.846 29.535 -16.109 1.00 90.12 92 PHE A O 1
ATOM 727 N N . ILE A 1 93 ? 5.971 29.074 -15.557 1.00 89.19 93 ILE A N 1
ATOM 728 C CA . ILE A 1 93 ? 5.635 28.402 -14.294 1.00 89.19 93 ILE A CA 1
ATOM 729 C C . ILE A 1 93 ? 4.970 29.370 -13.308 1.00 89.19 93 ILE A C 1
ATOM 731 O O . ILE A 1 93 ? 3.997 28.996 -12.652 1.00 89.19 93 ILE A O 1
ATOM 735 N N . ASP A 1 94 ? 5.435 30.617 -13.231 1.00 89.00 94 ASP A N 1
ATOM 736 C CA . ASP A 1 94 ? 4.841 31.627 -12.351 1.00 89.00 94 ASP A CA 1
ATOM 737 C C . ASP A 1 94 ? 3.421 32.013 -12.774 1.00 89.00 94 ASP A C 1
ATOM 739 O O . ASP A 1 94 ? 2.527 32.133 -11.929 1.00 89.00 94 ASP A O 1
ATOM 743 N N . ALA A 1 95 ? 3.163 32.118 -14.078 1.00 85.31 95 ALA A N 1
ATOM 744 C CA . ALA A 1 95 ? 1.819 32.342 -14.600 1.00 85.31 95 ALA A CA 1
ATOM 745 C C . ALA A 1 95 ? 0.869 31.175 -14.272 1.00 85.31 95 ALA A C 1
ATOM 747 O O . ALA A 1 95 ? -0.281 31.395 -13.872 1.00 85.31 95 ALA A O 1
ATOM 748 N N . LEU A 1 96 ? 1.348 29.931 -14.384 1.00 87.69 96 LEU A N 1
ATOM 749 C CA . LEU A 1 96 ? 0.575 28.745 -14.013 1.00 87.69 96 LEU A CA 1
ATOM 750 C C . LEU A 1 96 ? 0.296 28.685 -12.506 1.00 87.69 96 LEU A C 1
ATOM 752 O O . LEU A 1 96 ? -0.832 28.388 -12.105 1.00 87.69 96 LEU A O 1
ATOM 756 N N . ALA A 1 97 ? 1.281 29.033 -11.676 1.00 83.69 97 ALA A N 1
ATOM 757 C CA . ALA A 1 97 ? 1.124 29.123 -10.228 1.00 83.69 97 ALA A CA 1
ATOM 758 C C . ALA A 1 97 ? 0.087 30.185 -9.834 1.00 83.69 97 ALA A C 1
ATOM 760 O O . ALA A 1 97 ? -0.797 29.921 -9.017 1.00 83.69 97 ALA A O 1
ATOM 761 N N . ALA A 1 98 ? 0.124 31.360 -10.467 1.00 82.50 98 ALA A N 1
ATOM 762 C CA . ALA A 1 98 ? -0.853 32.420 -10.237 1.00 82.50 98 ALA A CA 1
ATOM 763 C C . ALA A 1 98 ? -2.278 32.011 -10.660 1.00 82.50 98 ALA A C 1
ATOM 765 O O . ALA A 1 98 ? -3.250 32.337 -9.973 1.00 82.50 98 ALA A O 1
ATOM 766 N N . LYS A 1 99 ? -2.425 31.267 -11.765 1.00 75.56 99 LYS A N 1
ATOM 767 C CA . LYS A 1 99 ? -3.720 30.738 -12.229 1.00 75.56 99 LYS A CA 1
ATOM 768 C C . LYS A 1 99 ? -4.274 29.661 -11.285 1.00 75.56 99 LYS A C 1
ATOM 770 O O . LYS A 1 99 ? -5.476 29.650 -11.010 1.00 75.56 99 LYS A O 1
ATOM 775 N N . ALA A 1 100 ? -3.404 28.802 -10.751 1.00 68.88 100 ALA A N 1
ATOM 776 C CA . ALA A 1 100 ? -3.762 27.805 -9.743 1.00 68.88 100 ALA A CA 1
ATOM 777 C C . ALA A 1 100 ? -4.169 28.459 -8.408 1.00 68.88 100 ALA A C 1
ATOM 779 O O . ALA A 1 100 ? -5.174 28.066 -7.820 1.00 68.88 100 ALA A O 1
ATOM 780 N N . GLY A 1 101 ? -3.462 29.513 -7.980 1.00 54.97 101 GLY A N 1
ATOM 781 C CA . GLY A 1 101 ? -3.787 30.283 -6.774 1.00 54.97 101 GLY A CA 1
ATOM 782 C C . GLY A 1 101 ? -5.130 31.020 -6.855 1.00 54.97 101 GLY A C 1
ATOM 783 O O . GLY A 1 101 ? -5.917 30.965 -5.915 1.00 54.97 101 GLY A O 1
ATOM 784 N N . ARG A 1 102 ? -5.464 31.625 -8.005 1.00 36.78 102 ARG A N 1
ATOM 785 C CA . ARG A 1 102 ? -6.760 32.309 -8.217 1.00 36.78 102 ARG A CA 1
ATOM 786 C C . ARG A 1 102 ? -7.964 31.362 -8.246 1.00 36.78 102 ARG A C 1
ATOM 788 O O . ARG A 1 102 ? -9.079 31.794 -7.980 1.00 36.78 102 ARG A O 1
ATOM 795 N N . SER A 1 103 ? -7.746 30.078 -8.533 1.00 38.97 103 SER A N 1
ATOM 796 C CA . SER A 1 103 ? -8.802 29.055 -8.477 1.00 38.97 103 SER A CA 1
ATOM 797 C C . SER A 1 103 ? -9.055 28.535 -7.051 1.00 38.97 103 SER A C 1
ATOM 799 O O . SER A 1 103 ? -10.051 27.853 -6.827 1.00 38.97 103 SER A O 1
ATOM 801 N N . ALA A 1 104 ? -8.192 28.879 -6.083 1.00 37.38 104 ALA A N 1
ATOM 802 C CA . ALA A 1 104 ? -8.299 28.484 -4.676 1.00 37.38 104 ALA A CA 1
ATOM 803 C C . ALA A 1 104 ? -8.929 29.563 -3.765 1.00 37.38 104 ALA A C 1
ATOM 805 O O . ALA A 1 104 ? -9.308 29.269 -2.635 1.00 37.38 104 ALA A O 1
ATOM 806 N N . GLU A 1 105 ? -9.096 30.802 -4.237 1.00 27.41 105 GLU A N 1
ATOM 807 C CA . GLU A 1 105 ? -9.550 31.934 -3.407 1.00 27.41 105 GLU A CA 1
ATOM 808 C C . GLU A 1 105 ? -11.090 32.069 -3.312 1.00 27.41 105 GLU A C 1
ATOM 810 O O . GLU A 1 105 ? -11.604 32.903 -2.572 1.00 27.41 105 GLU A O 1
ATOM 815 N N . ALA A 1 106 ? -11.851 31.199 -3.991 1.00 27.70 106 ALA A N 1
ATOM 816 C CA . ALA A 1 106 ? -13.320 31.174 -3.945 1.00 27.70 106 ALA A CA 1
ATOM 817 C C . ALA A 1 106 ? -13.926 30.268 -2.846 1.00 27.70 106 ALA A C 1
ATOM 819 O O . ALA A 1 106 ? -15.148 30.176 -2.745 1.00 27.70 106 ALA A O 1
ATOM 820 N N . ALA A 1 107 ? -13.119 29.612 -2.002 1.00 34.22 107 ALA A N 1
ATOM 821 C CA . ALA A 1 107 ? -13.624 28.759 -0.919 1.00 34.22 107 ALA A CA 1
ATOM 822 C C . ALA A 1 107 ? -12.746 28.824 0.351 1.00 34.22 107 ALA A C 1
ATOM 824 O O . ALA A 1 107 ? -11.997 27.905 0.650 1.00 34.22 107 ALA A O 1
ATOM 825 N N . ALA A 1 108 ? -12.863 29.952 1.063 1.00 27.89 108 ALA A N 1
ATOM 826 C CA . ALA A 1 108 ? -12.713 30.176 2.514 1.00 27.89 108 ALA A CA 1
ATOM 827 C C . ALA A 1 108 ? -11.623 29.425 3.334 1.00 27.89 108 ALA A C 1
ATOM 829 O O . ALA A 1 108 ? -11.649 28.212 3.519 1.00 27.89 108 ALA A O 1
ATOM 830 N N . ALA A 1 109 ? -10.749 30.212 3.974 1.00 29.89 109 ALA A N 1
ATOM 831 C CA . ALA A 1 109 ? -9.759 29.834 5.000 1.00 29.89 109 ALA A CA 1
ATOM 832 C C . ALA A 1 109 ? -10.317 29.997 6.450 1.00 29.89 109 ALA A C 1
ATOM 834 O O . ALA A 1 109 ? -11.437 30.498 6.578 1.00 29.89 109 ALA A O 1
ATOM 835 N N . PRO A 1 110 ? -9.558 29.776 7.562 1.00 44.56 110 PRO A N 1
ATOM 836 C CA . PRO A 1 110 ? -8.306 29.013 7.766 1.00 44.56 110 PRO A CA 1
ATOM 837 C C . PRO A 1 110 ? -8.290 28.114 9.040 1.00 44.56 110 PRO A C 1
ATOM 839 O O . PRO A 1 110 ? -8.845 28.478 10.072 1.00 44.56 110 PRO A O 1
ATOM 842 N N . THR A 1 111 ? -7.449 27.070 9.074 1.00 26.73 111 THR A N 1
ATOM 843 C CA . THR A 1 111 ? -6.659 26.750 10.290 1.00 26.73 111 THR A CA 1
ATOM 844 C C . THR A 1 111 ? -5.254 26.258 9.928 1.00 26.73 111 THR A C 1
ATOM 846 O O . THR A 1 111 ? -5.098 25.299 9.184 1.00 26.73 111 THR A O 1
ATOM 849 N N . LYS A 1 112 ? -4.268 26.987 10.471 1.00 25.00 112 LYS A N 1
ATOM 850 C CA . LYS A 1 112 ? -2.809 26.783 10.613 1.00 25.00 112 LYS A CA 1
ATOM 851 C C . LYS A 1 112 ? -2.138 25.562 9.931 1.00 25.00 112 LYS A C 1
ATOM 853 O O . LYS A 1 112 ? -2.427 24.432 10.315 1.00 25.00 112 LYS A O 1
ATOM 858 N N . PRO A 1 113 ? -1.123 25.777 9.067 1.00 31.36 113 PRO A N 1
ATOM 859 C CA . PRO A 1 113 ? -0.249 24.716 8.574 1.00 31.36 113 PRO A CA 1
ATOM 860 C C . PRO A 1 113 ? 0.937 24.474 9.527 1.00 31.36 113 PRO A C 1
ATOM 862 O O . PRO A 1 113 ? 1.625 25.413 9.927 1.00 31.36 113 PRO A O 1
ATOM 865 N N . THR A 1 114 ? 1.196 23.207 9.856 1.00 28.09 114 THR A N 1
ATOM 866 C CA . THR A 1 114 ? 2.460 22.721 10.447 1.00 28.09 114 THR A CA 1
ATOM 867 C C . THR A 1 114 ? 2.709 21.291 9.960 1.00 28.09 114 THR A C 1
ATOM 869 O O . THR A 1 114 ? 1.736 20.580 9.727 1.00 28.09 114 THR A O 1
ATOM 872 N N . PRO A 1 115 ? 3.964 20.826 10.006 1.00 32.53 115 PRO A N 1
ATOM 873 C CA . PRO A 1 115 ? 5.011 20.926 8.991 1.00 32.53 115 PRO A CA 1
ATOM 874 C C . PRO A 1 115 ? 4.876 19.863 7.875 1.00 32.53 115 PRO A C 1
ATOM 876 O O . PRO A 1 115 ? 4.170 18.875 8.032 1.00 32.53 115 PRO A O 1
ATOM 879 N N . ASN A 1 116 ? 5.558 20.102 6.748 1.00 38.81 116 ASN A N 1
ATOM 880 C CA . ASN A 1 116 ? 5.686 19.225 5.573 1.00 38.81 116 ASN A CA 1
ATOM 881 C C . ASN A 1 116 ? 5.549 17.728 5.904 1.00 38.81 116 ASN A C 1
ATOM 883 O O . ASN A 1 116 ? 6.418 17.158 6.550 1.00 38.81 116 ASN A O 1
ATOM 887 N N . THR A 1 117 ? 4.457 17.106 5.463 1.00 45.62 117 THR A N 1
ATOM 888 C CA . THR A 1 117 ? 4.252 15.658 5.546 1.00 45.62 117 THR A CA 1
ATOM 889 C C . THR A 1 117 ? 4.142 15.150 4.112 1.00 45.62 117 THR A C 1
ATOM 891 O O . THR A 1 117 ? 3.201 15.514 3.405 1.00 45.62 117 THR A O 1
ATOM 894 N N . ASP A 1 118 ? 5.095 14.333 3.662 1.00 65.00 118 ASP A N 1
ATOM 895 C CA . ASP A 1 118 ? 5.048 13.685 2.337 1.00 65.00 118 ASP A CA 1
ATOM 896 C C . ASP A 1 118 ? 3.816 12.773 2.169 1.00 65.00 118 ASP A C 1
ATOM 898 O O . ASP A 1 118 ? 3.375 12.473 1.053 1.00 65.00 118 ASP A O 1
ATOM 902 N N . VAL A 1 119 ? 3.210 12.376 3.292 1.00 79.06 119 VAL A N 1
ATOM 903 C CA . VAL A 1 119 ? 1.905 11.722 3.353 1.00 79.06 119 VAL A CA 1
ATOM 904 C C . VAL A 1 119 ? 0.797 12.775 3.430 1.00 79.06 119 VAL A C 1
ATOM 906 O O . VAL A 1 119 ? 0.563 13.413 4.455 1.00 79.06 119 VAL A O 1
ATOM 909 N N . GLN A 1 120 ? 0.049 12.905 2.341 1.00 84.69 120 GLN A N 1
ATOM 910 C CA . GLN A 1 120 ? -1.183 13.678 2.262 1.00 84.69 120 GLN A CA 1
ATOM 911 C C . GLN A 1 120 ? -2.306 12.918 2.969 1.00 84.69 120 GLN A C 1
ATOM 913 O O . GLN A 1 120 ? -2.704 11.829 2.546 1.00 84.69 120 GLN A O 1
ATOM 918 N N . THR A 1 121 ? -2.838 13.510 4.036 1.00 87.00 121 THR A N 1
ATOM 919 C CA . THR A 1 121 ? -4.003 12.985 4.750 1.00 87.00 121 THR A CA 1
ATOM 920 C C . THR A 1 121 ? -5.271 13.693 4.279 1.00 87.00 121 THR A C 1
ATOM 922 O O . THR A 1 121 ? -5.317 14.910 4.115 1.00 87.00 121 THR A O 1
ATOM 925 N N . THR A 1 122 ? -6.331 12.938 4.014 1.00 87.31 122 THR A N 1
ATOM 926 C CA . THR A 1 122 ? -7.652 13.496 3.699 1.00 87.31 122 THR A CA 1
ATOM 927 C C . THR A 1 122 ? -8.701 12.715 4.463 1.00 87.31 122 THR A C 1
ATOM 929 O O . THR A 1 122 ? -8.839 11.510 4.268 1.00 87.31 122 THR A O 1
ATOM 932 N N . ALA A 1 123 ? -9.437 13.391 5.342 1.00 87.25 123 ALA A N 1
ATOM 933 C CA . ALA A 1 123 ? -10.494 12.783 6.136 1.00 87.25 123 ALA A CA 1
ATOM 934 C C . ALA A 1 123 ? -11.860 13.312 5.691 1.00 87.25 123 ALA A C 1
ATOM 936 O O . ALA A 1 123 ? -12.096 14.518 5.700 1.00 87.25 123 ALA A O 1
ATOM 937 N N . SER A 1 124 ? -12.774 12.423 5.308 1.00 84.62 124 SER A N 1
ATOM 938 C CA . SER A 1 124 ? -14.158 12.797 5.005 1.00 84.62 124 SER A CA 1
ATOM 939 C C . SER A 1 124 ? -15.109 11.635 5.278 1.00 84.62 124 SER A C 1
ATOM 941 O O . SER A 1 124 ? -14.770 10.486 5.017 1.00 84.62 124 SER A O 1
ATOM 943 N N . HIS A 1 125 ? -16.299 11.920 5.815 1.00 84.38 125 HIS A N 1
ATOM 944 C CA . HIS A 1 125 ? -17.374 10.930 5.998 1.00 84.38 125 HIS A CA 1
ATOM 945 C C . HIS A 1 125 ? -16.934 9.618 6.694 1.00 84.38 125 HIS A C 1
ATOM 947 O O . HIS A 1 125 ? -17.357 8.527 6.310 1.00 84.38 125 HIS A O 1
ATOM 953 N N . GLY A 1 126 ? -16.060 9.712 7.706 1.00 85.81 126 GLY A N 1
ATOM 954 C CA . GLY A 1 126 ? -15.527 8.552 8.438 1.00 85.81 126 GLY A CA 1
ATOM 955 C C . GLY A 1 126 ? -14.443 7.760 7.693 1.00 85.81 126 GLY A C 1
ATOM 956 O O . GLY A 1 126 ? -14.067 6.678 8.134 1.00 85.81 126 GLY A O 1
ATOM 957 N N . VAL A 1 127 ? -13.933 8.273 6.575 1.00 90.94 127 VAL A N 1
ATOM 958 C CA . VAL A 1 127 ? -12.831 7.691 5.804 1.00 90.94 127 VAL A CA 1
ATOM 959 C C . VAL A 1 127 ? -11.602 8.570 5.969 1.00 90.94 127 VAL A C 1
ATOM 961 O O . VAL A 1 127 ? -11.663 9.761 5.668 1.00 90.94 127 VAL A O 1
ATOM 964 N N . LEU A 1 128 ? -10.487 7.982 6.394 1.00 94.00 128 LEU A N 1
ATOM 965 C CA . LEU A 1 128 ? -9.173 8.616 6.352 1.00 94.00 128 LEU A CA 1
ATOM 966 C C . LEU A 1 128 ? -8.375 8.036 5.186 1.00 94.00 128 LEU A C 1
ATOM 968 O O . LEU A 1 128 ? -8.116 6.840 5.159 1.00 94.00 128 LEU A O 1
ATOM 972 N N . THR A 1 129 ? -7.959 8.876 4.247 1.00 93.75 129 THR A N 1
ATOM 973 C CA . THR A 1 129 ? -7.075 8.496 3.140 1.00 93.75 129 THR A CA 1
ATOM 974 C C . THR A 1 129 ? -5.670 9.006 3.418 1.00 93.75 129 THR A C 1
ATOM 976 O O . THR A 1 129 ? -5.490 10.195 3.673 1.00 93.75 129 THR A O 1
ATOM 979 N N . LEU A 1 130 ? -4.695 8.103 3.367 1.00 94.62 130 LEU A N 1
ATOM 980 C CA . LEU A 1 130 ? -3.265 8.351 3.496 1.00 94.62 130 LEU A CA 1
ATOM 981 C C . LEU A 1 130 ? -2.629 8.115 2.129 1.00 94.62 130 LEU A C 1
ATOM 983 O O . LEU A 1 130 ? -2.514 6.970 1.685 1.00 94.62 130 LEU A O 1
ATOM 987 N N . GLY A 1 131 ? -2.259 9.191 1.441 1.00 90.38 131 GLY A N 1
ATOM 988 C CA . GLY A 1 131 ? -1.665 9.117 0.111 1.00 90.38 131 GLY A CA 1
ATOM 989 C C . GLY A 1 131 ? -0.288 9.752 0.053 1.00 90.38 131 GLY A C 1
ATOM 990 O O . GLY A 1 131 ? -0.065 10.807 0.625 1.00 90.38 131 GLY A O 1
ATOM 991 N N . TRP A 1 132 ? 0.632 9.132 -0.674 1.00 88.56 132 TRP A N 1
ATOM 992 C CA . TRP A 1 132 ? 1.983 9.651 -0.892 1.00 88.56 132 TRP A CA 1
ATOM 993 C C . TRP A 1 132 ? 2.366 9.488 -2.361 1.00 88.56 132 TRP A C 1
ATOM 995 O O . TRP A 1 132 ? 1.851 8.612 -3.060 1.00 88.56 132 TRP A O 1
ATOM 1005 N N . THR A 1 133 ? 3.231 10.363 -2.863 1.00 80.44 133 THR A N 1
ATOM 1006 C CA . THR A 1 133 ? 3.625 10.393 -4.285 1.00 80.44 133 THR A CA 1
ATOM 1007 C C . THR A 1 133 ? 4.954 9.714 -4.563 1.00 80.44 133 THR A C 1
ATOM 1009 O O . THR A 1 133 ? 5.270 9.442 -5.720 1.00 80.44 133 THR A O 1
ATOM 1012 N N . GLN A 1 134 ? 5.745 9.453 -3.526 1.00 71.31 134 GLN A N 1
ATOM 1013 C CA . GLN A 1 134 ? 7.055 8.843 -3.677 1.00 71.31 134 GLN A CA 1
ATOM 1014 C C . GLN A 1 134 ? 6.927 7.369 -4.073 1.00 71.31 134 GLN A C 1
ATOM 1016 O O . GLN A 1 134 ? 6.117 6.623 -3.524 1.00 71.31 134 GLN A O 1
ATOM 1021 N N . SER A 1 135 ? 7.748 6.940 -5.032 1.00 74.12 135 SER A N 1
ATOM 1022 C CA . SER A 1 135 ? 7.819 5.534 -5.444 1.00 74.12 135 SER A CA 1
ATOM 1023 C C . SER A 1 135 ? 8.661 4.663 -4.509 1.00 74.12 135 SER A C 1
ATOM 1025 O O . SER A 1 135 ? 8.660 3.435 -4.623 1.00 74.12 135 SER A O 1
ATOM 1027 N N . THR A 1 136 ? 9.409 5.305 -3.616 1.00 77.50 136 THR A N 1
ATOM 1028 C CA . THR A 1 136 ? 10.233 4.668 -2.594 1.00 77.50 136 THR A CA 1
ATOM 1029 C C . THR A 1 136 ? 9.616 4.962 -1.237 1.00 77.50 136 THR A C 1
ATOM 1031 O O . THR A 1 136 ? 9.211 6.091 -0.993 1.00 77.50 136 THR A O 1
ATOM 1034 N N . LEU A 1 137 ? 9.536 3.952 -0.371 1.00 83.31 137 LEU A N 1
ATOM 1035 C CA . LEU A 1 137 ? 9.220 4.159 1.042 1.00 83.31 137 LEU A CA 1
ATOM 1036 C C . LEU A 1 137 ? 10.527 4.390 1.804 1.00 83.31 137 LEU A C 1
ATOM 1038 O O . LEU A 1 137 ? 11.337 3.465 1.931 1.00 83.31 137 LEU A O 1
ATOM 1042 N N . ASP A 1 138 ? 10.733 5.619 2.260 1.00 84.19 138 ASP A N 1
ATOM 1043 C CA . ASP A 1 138 ? 11.835 6.022 3.127 1.00 84.19 138 ASP A CA 1
ATOM 1044 C C . ASP A 1 138 ? 11.388 6.124 4.595 1.00 84.19 138 ASP A C 1
ATOM 1046 O O . ASP A 1 138 ? 10.215 5.936 4.922 1.00 84.19 138 ASP A O 1
ATOM 1050 N N . ASP A 1 139 ? 12.337 6.365 5.501 1.00 85.62 139 ASP A N 1
ATOM 1051 C CA . ASP A 1 139 ? 12.044 6.417 6.937 1.00 85.62 139 ASP A CA 1
ATOM 1052 C C . ASP A 1 139 ? 11.062 7.561 7.283 1.00 85.62 139 ASP A C 1
ATOM 1054 O O . ASP A 1 139 ? 10.176 7.356 8.106 1.00 85.62 139 ASP A O 1
ATOM 1058 N N . GLU A 1 140 ? 11.144 8.723 6.620 1.00 85.62 140 GLU A N 1
ATOM 1059 C CA . GLU A 1 140 ? 10.268 9.881 6.881 1.00 85.62 140 GLU A CA 1
ATOM 1060 C C . GLU A 1 140 ? 8.813 9.619 6.464 1.00 85.62 140 GLU A C 1
ATOM 1062 O O . GLU A 1 140 ? 7.872 9.929 7.207 1.00 85.62 140 GLU A O 1
ATOM 1067 N N . THR A 1 141 ? 8.610 8.976 5.310 1.00 87.25 141 THR A N 1
ATOM 1068 C CA . THR A 1 141 ? 7.278 8.540 4.876 1.00 87.25 141 THR A CA 1
ATOM 1069 C C . THR A 1 141 ? 6.703 7.514 5.849 1.00 87.25 141 THR A C 1
ATOM 1071 O O . THR A 1 141 ? 5.511 7.555 6.158 1.00 87.25 141 THR A O 1
ATOM 1074 N N . ILE A 1 142 ? 7.527 6.592 6.358 1.00 89.50 142 ILE A N 1
ATOM 1075 C CA . ILE A 1 142 ? 7.075 5.572 7.311 1.00 89.50 142 ILE A CA 1
ATOM 1076 C C . ILE A 1 142 ? 6.705 6.194 8.655 1.00 89.50 142 ILE A C 1
ATOM 1078 O O . ILE A 1 142 ? 5.641 5.864 9.176 1.00 89.50 142 ILE A O 1
ATOM 1082 N N . ASP A 1 143 ? 7.521 7.104 9.183 1.00 90.12 143 ASP A N 1
ATOM 1083 C CA . ASP A 1 143 ? 7.224 7.819 10.426 1.00 90.12 143 ASP A CA 1
ATOM 1084 C C . ASP A 1 143 ? 5.903 8.605 10.280 1.00 90.12 143 ASP A C 1
ATOM 1086 O O . ASP A 1 143 ? 5.000 8.475 11.108 1.00 90.12 143 ASP A O 1
ATOM 1090 N N . SER A 1 144 ? 5.704 9.280 9.142 1.00 91.38 144 SER A N 1
ATOM 1091 C CA . SER A 1 144 ? 4.450 9.977 8.817 1.00 91.38 144 SER A CA 1
ATOM 1092 C C . SER A 1 144 ? 3.234 9.039 8.735 1.00 91.38 144 SER A C 1
ATOM 1094 O O . SER A 1 144 ? 2.142 9.376 9.200 1.00 91.38 144 SER A O 1
ATOM 1096 N N . LEU A 1 145 ? 3.396 7.849 8.143 1.00 92.81 145 LEU A N 1
ATOM 1097 C CA . LEU A 1 145 ? 2.341 6.831 8.088 1.00 92.81 145 LEU A CA 1
ATOM 1098 C C . LEU A 1 145 ? 2.013 6.285 9.481 1.00 92.81 145 LEU A C 1
ATOM 1100 O O . LEU A 1 145 ? 0.838 6.089 9.792 1.00 92.81 145 LEU A O 1
ATOM 1104 N N . VAL A 1 146 ? 3.028 6.039 10.312 1.00 93.69 146 VAL A N 1
ATOM 1105 C CA . VAL A 1 146 ? 2.869 5.563 11.692 1.00 93.69 146 VAL A CA 1
ATOM 1106 C C . VAL A 1 146 ? 2.086 6.579 12.515 1.00 93.69 146 VAL A C 1
ATOM 1108 O O . VAL A 1 146 ? 1.079 6.205 13.120 1.00 93.69 146 VAL A O 1
ATOM 1111 N N . ASP A 1 147 ? 2.481 7.850 12.479 1.00 92.94 147 ASP A N 1
ATOM 1112 C CA . ASP A 1 147 ? 1.802 8.926 13.203 1.00 92.94 147 ASP A CA 1
ATOM 1113 C C . ASP A 1 147 ? 0.341 9.059 12.758 1.00 92.94 147 ASP A C 1
ATOM 1115 O O . ASP A 1 147 ? -0.575 9.127 13.583 1.00 92.94 147 ASP A O 1
ATOM 1119 N N . ALA A 1 148 ? 0.090 9.009 11.446 1.00 92.75 148 ALA A N 1
ATOM 1120 C CA . ALA A 1 148 ? -1.260 9.076 10.903 1.00 92.75 148 ALA A CA 1
ATOM 1121 C C . ALA A 1 148 ? -2.125 7.866 11.303 1.00 92.75 148 ALA A C 1
ATOM 1123 O O . ALA A 1 148 ? -3.303 8.034 11.624 1.00 92.75 148 ALA A O 1
ATOM 1124 N N . LEU A 1 149 ? -1.564 6.653 11.323 1.00 92.62 149 LEU A N 1
ATOM 1125 C CA . LEU A 1 149 ? -2.262 5.439 11.763 1.00 92.62 149 LEU A CA 1
ATOM 1126 C C . LEU A 1 149 ? -2.573 5.464 13.264 1.00 92.62 149 LEU A C 1
ATOM 1128 O O . LEU A 1 149 ? -3.655 5.039 13.671 1.00 92.62 149 LEU A O 1
ATOM 1132 N N . GLN A 1 150 ? -1.662 5.985 14.087 1.00 91.88 150 GLN A N 1
ATOM 1133 C CA . GLN A 1 150 ? -1.884 6.155 15.524 1.00 91.88 150 GLN A CA 1
ATOM 1134 C C . GLN A 1 150 ? -2.954 7.215 15.805 1.00 91.88 150 GLN A C 1
ATOM 1136 O O . GLN A 1 150 ? -3.867 6.976 16.598 1.00 91.88 150 GLN A O 1
ATOM 1141 N N . ALA A 1 151 ? -2.908 8.347 15.098 1.00 89.00 151 ALA A N 1
ATOM 1142 C CA . ALA A 1 151 ? -3.952 9.367 15.164 1.00 89.00 151 ALA A CA 1
ATOM 1143 C C . ALA A 1 151 ? -5.313 8.812 14.711 1.00 89.00 151 ALA A C 1
ATOM 1145 O O . ALA A 1 151 ? -6.341 9.103 15.324 1.00 89.00 151 ALA A O 1
ATOM 1146 N N . ALA A 1 152 ? -5.325 7.960 13.680 1.00 88.56 152 ALA A N 1
ATOM 1147 C CA . ALA A 1 152 ? -6.531 7.279 13.227 1.00 88.56 152 ALA A CA 1
ATOM 1148 C C . ALA A 1 152 ? -7.084 6.314 14.283 1.00 88.56 152 ALA A C 1
ATOM 1150 O O . ALA A 1 152 ? -8.295 6.242 14.479 1.00 88.56 152 ALA A O 1
ATOM 1151 N N . ALA A 1 153 ? -6.208 5.591 14.985 1.00 87.00 153 ALA A N 1
ATOM 1152 C CA . ALA A 1 153 ? -6.604 4.667 16.040 1.00 87.00 153 ALA A CA 1
ATOM 1153 C C . ALA A 1 153 ? -7.256 5.371 17.239 1.00 87.00 153 ALA A C 1
ATOM 1155 O O . ALA A 1 153 ? -8.145 4.796 17.863 1.00 87.00 153 ALA A O 1
ATOM 1156 N N . ALA A 1 154 ? -6.862 6.614 17.520 1.00 86.88 154 ALA A N 1
ATOM 1157 C CA . ALA A 1 154 ? -7.463 7.447 18.560 1.00 86.88 154 ALA A CA 1
ATOM 1158 C C . ALA A 1 154 ? -8.785 8.121 18.136 1.00 86.88 154 ALA A C 1
ATOM 1160 O O . ALA A 1 154 ? -9.453 8.732 18.969 1.00 86.88 154 ALA A O 1
ATOM 1161 N N . ASN A 1 155 ? -9.170 8.050 16.856 1.00 87.44 155 ASN A N 1
ATOM 1162 C CA . ASN A 1 155 ? -10.351 8.731 16.339 1.00 87.44 155 ASN A CA 1
ATOM 1163 C C . ASN A 1 155 ? -11.539 7.774 16.172 1.00 87.44 155 ASN A C 1
ATOM 1165 O O . ASN A 1 155 ? -11.662 7.068 15.170 1.00 87.44 155 ASN A O 1
ATOM 1169 N N . ASP A 1 156 ? -12.479 7.833 17.115 1.00 84.38 156 ASP A N 1
ATOM 1170 C CA . ASP A 1 156 ? -13.636 6.937 17.127 1.00 84.38 156 ASP A CA 1
ATOM 1171 C C . ASP A 1 156 ? -14.667 7.174 16.020 1.00 84.38 156 ASP A C 1
ATOM 1173 O O . ASP A 1 156 ? -15.501 6.303 15.755 1.00 84.38 156 ASP A O 1
ATOM 1177 N N . SER A 1 157 ? -14.604 8.331 15.357 1.00 85.81 157 SER A N 1
ATOM 1178 C CA . SER A 1 157 ? -15.475 8.655 14.224 1.00 85.81 157 SER A CA 1
ATOM 1179 C C . SER A 1 157 ? -15.023 8.006 12.914 1.00 85.81 157 SER A C 1
ATOM 1181 O O . SER A 1 157 ? -15.798 7.946 11.954 1.00 85.81 157 SER A O 1
ATOM 1183 N N . LEU A 1 158 ? -13.781 7.512 12.858 1.00 88.69 158 LEU A N 1
ATOM 1184 C CA . LEU A 1 158 ? -13.281 6.812 11.687 1.00 88.69 158 LEU A CA 1
ATOM 1185 C C . LEU A 1 158 ? -13.886 5.417 11.599 1.00 88.69 158 LEU A C 1
ATOM 1187 O O . LEU A 1 158 ? -14.012 4.674 12.571 1.00 88.69 158 LEU A O 1
ATOM 1191 N N . LYS A 1 159 ? -14.232 5.062 10.371 1.00 87.31 159 LYS A N 1
ATOM 1192 C CA . LYS A 1 159 ? -14.770 3.765 9.994 1.00 87.31 159 LYS A CA 1
ATOM 1193 C C . LYS A 1 159 ? -13.826 2.999 9.087 1.00 87.31 159 LYS A C 1
ATOM 1195 O O . LYS A 1 159 ? -13.910 1.782 9.077 1.00 87.31 159 LYS A O 1
ATOM 1200 N N . VAL A 1 160 ? -12.972 3.680 8.320 1.00 90.19 160 VAL A N 1
ATOM 1201 C CA . VAL A 1 160 ? -12.056 3.064 7.349 1.00 90.19 160 VAL A CA 1
ATOM 1202 C C . VAL A 1 160 ? -10.788 3.905 7.222 1.00 90.19 160 VAL A C 1
ATOM 1204 O O . VAL A 1 160 ? -10.868 5.134 7.142 1.00 90.19 160 VAL A O 1
ATOM 1207 N N . VAL A 1 161 ? -9.636 3.243 7.125 1.00 93.69 161 VAL A N 1
ATOM 1208 C CA . VAL A 1 161 ? -8.370 3.849 6.693 1.00 93.69 161 VAL A CA 1
ATOM 1209 C C . VAL A 1 161 ? -8.024 3.340 5.296 1.00 93.69 161 VAL A C 1
ATOM 1211 O O . VAL A 1 161 ? -8.069 2.142 5.036 1.00 93.69 161 VAL A O 1
ATOM 1214 N N . VAL A 1 162 ? -7.665 4.240 4.387 1.00 95.38 162 VAL A N 1
ATOM 1215 C CA . VAL A 1 162 ? -7.271 3.931 3.011 1.00 95.38 162 VAL A CA 1
ATOM 1216 C C . VAL A 1 162 ? -5.807 4.308 2.821 1.00 95.38 162 VAL A C 1
ATOM 1218 O O . VAL A 1 162 ? -5.441 5.468 2.965 1.00 95.38 162 VAL A O 1
ATOM 1221 N N . LEU A 1 163 ? -4.971 3.335 2.477 1.00 95.50 163 LEU A N 1
ATOM 1222 C CA . LEU A 1 163 ? -3.593 3.522 2.038 1.00 95.50 163 LEU A CA 1
ATOM 1223 C C . LEU A 1 163 ? -3.599 3.626 0.511 1.00 95.50 163 LEU A C 1
ATOM 1225 O O . LEU A 1 163 ? -3.844 2.632 -0.176 1.00 95.50 163 LEU A O 1
ATOM 1229 N N . GLN A 1 164 ? -3.359 4.822 -0.021 1.00 92.88 164 GLN A N 1
ATOM 1230 C CA . GLN A 1 164 ? -3.446 5.105 -1.454 1.00 92.88 164 GLN A CA 1
ATOM 1231 C C . GLN A 1 164 ? -2.154 5.756 -1.968 1.00 92.88 164 GLN A C 1
ATOM 1233 O O . GLN A 1 164 ? -2.107 6.973 -2.175 1.00 92.88 164 GLN A O 1
ATOM 1238 N N . PRO A 1 165 ? -1.090 4.967 -2.199 1.00 87.81 165 PRO A N 1
ATOM 1239 C CA . PRO A 1 165 ? 0.065 5.439 -2.953 1.00 87.81 165 PRO A CA 1
ATOM 1240 C C . PRO A 1 165 ? -0.372 5.964 -4.330 1.00 87.81 165 PRO A C 1
ATOM 1242 O O . PRO A 1 165 ? -1.068 5.284 -5.085 1.00 87.81 165 PRO A O 1
ATOM 1245 N N . LYS A 1 166 ? 0.064 7.176 -4.684 1.00 77.44 166 LYS A N 1
ATOM 1246 C CA . LYS A 1 166 ? -0.159 7.772 -6.014 1.00 77.44 166 LYS A CA 1
ATOM 1247 C C . LYS A 1 166 ? 0.841 7.264 -7.059 1.00 77.44 166 LYS A C 1
ATOM 1249 O O . LYS A 1 166 ? 0.639 7.481 -8.251 1.00 77.44 166 LYS A O 1
ATOM 1254 N N . ALA A 1 167 ? 1.901 6.588 -6.619 1.00 69.50 167 ALA A N 1
ATOM 1255 C CA . ALA A 1 167 ? 2.927 5.988 -7.461 1.00 69.50 167 ALA A CA 1
ATOM 1256 C C . ALA A 1 167 ? 3.130 4.498 -7.143 1.00 69.50 167 ALA A C 1
ATOM 1258 O O . ALA A 1 167 ? 2.674 3.976 -6.130 1.00 69.50 167 ALA A O 1
ATOM 1259 N N . SER A 1 168 ? 3.849 3.808 -8.023 1.00 74.50 168 SER A N 1
ATOM 1260 C CA . SER A 1 168 ? 4.340 2.443 -7.800 1.00 74.50 168 SER A CA 1
ATOM 1261 C C . SER A 1 168 ? 5.236 2.390 -6.562 1.00 74.50 168 SER A C 1
ATOM 1263 O O . SER A 1 168 ? 6.173 3.176 -6.490 1.00 74.50 168 SER A O 1
ATOM 1265 N N . ILE A 1 169 ? 5.024 1.452 -5.636 1.00 70.38 169 ILE A N 1
ATOM 1266 C CA . ILE A 1 169 ? 5.935 1.247 -4.498 1.00 70.38 169 ILE A CA 1
ATOM 1267 C C . ILE A 1 169 ? 7.037 0.294 -4.962 1.00 70.38 169 ILE A C 1
ATOM 1269 O O . ILE A 1 169 ? 6.896 -0.915 -4.833 1.00 70.38 169 ILE A O 1
ATOM 1273 N N . ALA A 1 170 ? 8.088 0.806 -5.593 1.00 55.75 170 ALA A N 1
ATOM 1274 C CA . ALA A 1 170 ? 9.077 -0.015 -6.298 1.00 55.75 170 ALA A CA 1
ATOM 1275 C C . ALA A 1 170 ? 10.347 -0.313 -5.481 1.00 55.75 170 ALA A C 1
ATOM 1277 O O . ALA A 1 170 ? 11.135 -1.178 -5.880 1.00 55.75 170 ALA A O 1
ATOM 1278 N N . HIS A 1 171 ? 10.547 0.368 -4.351 1.00 62.91 171 HIS A N 1
ATOM 1279 C CA . HIS A 1 171 ? 11.689 0.152 -3.468 1.00 62.91 171 HIS A CA 1
ATOM 1280 C C . HIS A 1 171 ? 11.398 0.635 -2.037 1.00 62.91 171 HIS A C 1
ATOM 1282 O O . HIS A 1 171 ? 10.520 1.470 -1.822 1.00 62.91 171 HIS A O 1
ATOM 1288 N N . SER A 1 172 ? 12.138 0.127 -1.052 1.00 65.94 172 SER A N 1
ATOM 1289 C CA . SER A 1 172 ? 12.050 0.568 0.344 1.00 65.94 172 SER A CA 1
ATOM 1290 C C . SER A 1 172 ? 13.432 0.542 0.987 1.00 65.94 172 SER A C 1
ATOM 1292 O O . SER A 1 172 ? 14.088 -0.497 0.957 1.00 65.94 172 SER A O 1
ATOM 1294 N N . THR A 1 173 ? 13.852 1.652 1.592 1.00 69.06 173 THR A N 1
ATOM 1295 C CA . THR A 1 173 ? 15.142 1.791 2.303 1.00 69.06 173 THR A CA 1
ATOM 1296 C C . THR A 1 173 ? 14.947 1.880 3.816 1.00 69.06 173 THR A C 1
ATOM 1298 O O . THR A 1 173 ? 15.735 2.503 4.521 1.00 69.06 173 THR A O 1
ATOM 1301 N N . VAL A 1 174 ? 13.855 1.292 4.301 1.00 77.19 174 VAL A N 1
ATOM 1302 C CA . VAL A 1 174 ? 13.348 1.469 5.661 1.00 77.19 174 VAL A CA 1
ATOM 1303 C C . VAL A 1 174 ? 14.197 0.679 6.651 1.00 77.19 174 VAL A C 1
ATOM 1305 O O . VAL A 1 174 ? 14.502 -0.495 6.431 1.00 77.19 174 VAL A O 1
ATOM 1308 N N . SER A 1 175 ? 14.561 1.300 7.770 1.00 84.62 175 SER A N 1
ATOM 1309 C CA . SER A 1 175 ? 15.260 0.578 8.838 1.00 84.62 175 SER A CA 1
ATOM 1310 C C . SER A 1 175 ? 14.336 -0.415 9.561 1.00 84.62 175 SER A C 1
ATOM 1312 O O . SER A 1 175 ? 13.130 -0.198 9.700 1.00 84.62 175 SER A O 1
ATOM 1314 N N . LYS A 1 176 ? 14.901 -1.495 10.120 1.00 83.31 176 LYS A N 1
ATOM 1315 C CA . LYS A 1 176 ? 14.125 -2.527 10.840 1.00 83.31 176 LYS A CA 1
ATOM 1316 C C . LYS A 1 176 ? 13.269 -1.974 11.980 1.00 83.31 176 LYS A C 1
ATOM 1318 O O . LYS A 1 176 ? 12.165 -2.460 12.203 1.00 83.31 176 LYS A O 1
ATOM 1323 N N . ALA A 1 177 ? 13.738 -0.939 12.675 1.00 86.12 177 ALA A N 1
ATOM 1324 C CA . ALA A 1 177 ? 12.965 -0.285 13.728 1.00 86.12 177 ALA A CA 1
ATOM 1325 C C . ALA A 1 177 ? 11.672 0.359 13.193 1.00 86.12 177 ALA A C 1
ATOM 1327 O O . ALA A 1 177 ? 10.625 0.240 13.829 1.00 86.12 177 ALA A O 1
ATOM 1328 N N . ARG A 1 178 ? 11.724 0.983 12.008 1.00 89.00 178 ARG A N 1
ATOM 1329 C CA . ARG A 1 178 ? 10.552 1.602 11.375 1.00 89.00 178 ARG A CA 1
ATOM 1330 C C . ARG A 1 178 ? 9.626 0.568 10.746 1.00 89.00 178 ARG A C 1
ATOM 1332 O O . ARG A 1 178 ? 8.415 0.734 10.831 1.00 89.00 178 ARG A O 1
ATOM 1339 N N . GLU A 1 179 ? 10.151 -0.544 10.222 1.00 88.94 179 GLU A N 1
ATOM 1340 C CA . GLU A 1 179 ? 9.303 -1.683 9.828 1.00 88.94 179 GLU A CA 1
ATOM 1341 C C . GLU A 1 179 ? 8.470 -2.191 11.017 1.00 88.94 179 GLU A C 1
ATOM 1343 O O . GLU A 1 179 ? 7.262 -2.387 10.896 1.00 88.94 179 GLU A O 1
ATOM 1348 N N . VAL A 1 180 ? 9.094 -2.350 12.188 1.00 90.38 180 VAL A N 1
ATOM 1349 C CA . VAL A 1 180 ? 8.412 -2.796 13.413 1.00 90.38 180 VAL A CA 1
ATOM 1350 C C . VAL A 1 180 ? 7.368 -1.776 13.869 1.00 90.38 180 VAL A C 1
ATOM 1352 O O . VAL A 1 180 ? 6.243 -2.160 14.193 1.00 90.38 180 VAL A O 1
ATOM 1355 N N . ALA A 1 181 ? 7.709 -0.484 13.870 1.00 91.56 181 ALA A N 1
ATOM 1356 C CA . ALA A 1 181 ? 6.778 0.587 14.226 1.00 91.56 181 ALA A CA 1
ATOM 1357 C C . ALA A 1 181 ? 5.557 0.612 13.294 1.00 91.56 181 ALA A C 1
ATOM 1359 O O . ALA A 1 181 ? 4.419 0.643 13.768 1.00 91.56 181 ALA A O 1
ATOM 1360 N N . LEU A 1 182 ? 5.788 0.505 11.983 1.00 92.81 182 LEU A N 1
ATOM 1361 C CA . LEU A 1 182 ? 4.742 0.440 10.969 1.00 92.81 182 LEU A CA 1
ATOM 1362 C C . LEU A 1 182 ? 3.822 -0.761 11.174 1.00 92.81 182 LEU A C 1
ATOM 1364 O O . LEU A 1 182 ? 2.604 -0.597 11.220 1.00 92.81 182 LEU A O 1
ATOM 1368 N N . VAL A 1 183 ? 4.378 -1.968 11.313 1.00 91.81 183 VAL A N 1
ATOM 1369 C CA . VAL A 1 183 ? 3.560 -3.175 11.485 1.00 91.81 183 VAL A CA 1
ATOM 1370 C C . VAL A 1 183 ? 2.748 -3.095 12.776 1.00 91.81 183 VAL A C 1
ATOM 1372 O O . VAL A 1 183 ? 1.561 -3.412 12.760 1.00 91.81 183 VAL A O 1
ATOM 1375 N N . ASN A 1 184 ? 3.322 -2.600 13.874 1.00 90.75 184 ASN A N 1
ATOM 1376 C CA . ASN A 1 184 ? 2.578 -2.404 15.119 1.00 90.75 184 ASN A CA 1
ATOM 1377 C C . ASN A 1 184 ? 1.441 -1.383 14.967 1.00 90.75 184 ASN A C 1
ATOM 1379 O O . ASN A 1 184 ? 0.336 -1.642 15.443 1.00 90.75 184 ASN A O 1
ATOM 1383 N N . ALA A 1 185 ? 1.670 -0.266 14.271 1.00 92.31 185 ALA A N 1
ATOM 1384 C CA . ALA A 1 185 ? 0.630 0.727 13.998 1.00 92.31 185 ALA A CA 1
ATOM 1385 C C . ALA A 1 185 ? -0.503 0.146 13.133 1.00 92.31 185 ALA A C 1
ATOM 1387 O O . ALA A 1 185 ? -1.683 0.338 13.434 1.00 92.31 185 ALA A O 1
ATOM 1388 N N . LEU A 1 186 ? -0.158 -0.638 12.106 1.00 91.50 186 LEU A N 1
ATOM 1389 C CA . LEU A 1 186 ? -1.130 -1.349 11.276 1.00 91.50 186 LEU A CA 1
ATOM 1390 C C . LEU A 1 186 ? -1.919 -2.376 12.088 1.00 91.50 186 LEU A C 1
ATOM 1392 O O . LEU A 1 186 ? -3.128 -2.453 11.932 1.00 91.50 186 LEU A O 1
ATOM 1396 N N . LEU A 1 187 ? -1.285 -3.157 12.964 1.00 88.25 187 LEU A N 1
ATOM 1397 C CA . LEU A 1 187 ? -1.976 -4.150 13.796 1.00 88.25 187 LEU A CA 1
ATOM 1398 C C . LEU A 1 187 ? -2.870 -3.510 14.867 1.00 88.25 187 LEU A C 1
ATOM 1400 O O . LEU A 1 187 ? -3.918 -4.065 15.194 1.00 88.25 187 LEU A O 1
ATOM 1404 N N . ALA A 1 188 ? -2.479 -2.347 15.392 1.00 87.25 188 ALA A N 1
ATOM 1405 C CA . ALA A 1 188 ? -3.241 -1.606 16.393 1.00 87.25 188 ALA A CA 1
ATOM 1406 C C . ALA A 1 188 ? -4.422 -0.816 15.802 1.00 87.25 188 ALA A C 1
ATOM 1408 O O . ALA A 1 188 ? -5.319 -0.424 16.548 1.00 87.25 188 ALA A O 1
ATOM 1409 N N . CYS A 1 189 ? -4.448 -0.584 14.484 1.00 87.69 189 CYS A N 1
ATOM 1410 C CA . CYS A 1 189 ? -5.511 0.179 13.840 1.00 87.69 189 CYS A CA 1
ATOM 1411 C C . CYS A 1 189 ? -6.878 -0.527 14.005 1.00 87.69 189 CYS A C 1
ATOM 1413 O O . CYS A 1 189 ? -7.053 -1.638 13.491 1.00 87.69 189 CYS A O 1
ATOM 1415 N N . PRO A 1 190 ? -7.864 0.097 14.681 1.00 84.06 190 PRO A N 1
ATOM 1416 C CA . PRO A 1 190 ? -9.129 -0.544 15.046 1.00 84.06 190 PRO A CA 1
ATOM 1417 C C . PRO A 1 190 ? -10.141 -0.600 13.896 1.00 84.06 190 PRO A C 1
ATOM 1419 O O . PRO A 1 190 ? -11.186 -1.226 14.030 1.00 84.06 190 PRO A O 1
ATOM 1422 N N . THR A 1 191 ? -9.867 0.079 12.781 1.00 86.19 191 THR A N 1
ATOM 1423 C CA . THR A 1 191 ? -10.756 0.129 11.616 1.00 86.19 191 THR A CA 1
ATOM 1424 C C . THR A 1 191 ? -10.188 -0.697 10.460 1.00 86.19 191 THR A C 1
ATOM 1426 O O . THR A 1 191 ? -8.981 -0.967 10.432 1.00 86.19 191 THR A O 1
ATOM 1429 N N . PRO A 1 192 ? -11.036 -1.131 9.509 1.00 89.31 192 PRO A N 1
ATOM 1430 C CA . PRO A 1 192 ? -10.588 -1.746 8.270 1.00 89.31 192 PRO A CA 1
ATOM 1431 C C . PRO A 1 192 ? -9.560 -0.890 7.529 1.00 89.31 192 PRO A C 1
ATOM 1433 O O . PRO A 1 192 ? -9.774 0.308 7.321 1.00 89.31 192 PRO A O 1
ATOM 1436 N N . ILE A 1 193 ? -8.483 -1.532 7.080 1.00 92.44 193 ILE A N 1
ATOM 1437 C CA . ILE A 1 193 ? -7.452 -0.931 6.237 1.00 92.44 193 ILE A CA 1
ATOM 1438 C C . ILE A 1 193 ? -7.679 -1.365 4.790 1.00 92.44 193 ILE A C 1
ATOM 1440 O O . ILE A 1 193 ? -7.691 -2.556 4.475 1.00 92.44 193 ILE A O 1
ATOM 1444 N N . VAL A 1 194 ? -7.822 -0.396 3.893 1.00 94.19 194 VAL A N 1
ATOM 1445 C CA . VAL A 1 194 ? -7.932 -0.606 2.448 1.00 94.19 194 VAL A CA 1
ATOM 1446 C C . VAL A 1 194 ? -6.618 -0.202 1.795 1.00 94.19 194 VAL A C 1
ATOM 1448 O O . VAL A 1 194 ? -6.205 0.941 1.936 1.00 94.19 194 VAL A O 1
ATOM 1451 N N . ALA A 1 195 ? -5.972 -1.091 1.047 1.00 95.31 195 ALA A N 1
ATOM 1452 C CA . ALA A 1 195 ? -4.838 -0.733 0.197 1.00 95.31 195 ALA A CA 1
ATOM 1453 C C . ALA A 1 195 ? -5.297 -0.548 -1.252 1.00 95.31 195 ALA A C 1
ATOM 1455 O O . ALA A 1 195 ? -5.905 -1.449 -1.834 1.00 95.31 195 ALA A O 1
ATOM 1456 N N . VAL A 1 196 ? -4.981 0.604 -1.841 1.00 95.62 196 VAL A N 1
ATOM 1457 C CA . VAL A 1 196 ? -5.250 0.927 -3.247 1.00 95.62 196 VAL A CA 1
ATOM 1458 C C . VAL A 1 196 ? -3.925 0.974 -3.998 1.00 95.62 196 VAL A C 1
ATOM 1460 O O . VAL A 1 196 ? -3.083 1.814 -3.706 1.00 95.62 196 VAL A O 1
ATOM 1463 N N . VAL A 1 197 ? -3.721 0.083 -4.968 1.00 92.88 197 VAL A N 1
ATOM 1464 C CA . VAL A 1 197 ? -2.453 -0.022 -5.710 1.00 92.88 197 VAL A CA 1
ATOM 1465 C C . VAL A 1 197 ? -2.680 0.069 -7.212 1.00 92.88 197 VAL A C 1
ATOM 1467 O O . VAL A 1 197 ? -3.523 -0.628 -7.766 1.00 92.88 197 VAL A O 1
ATOM 1470 N N . THR A 1 198 ? -1.919 0.930 -7.886 1.00 88.75 198 THR A N 1
ATOM 1471 C CA . THR A 1 198 ? -2.113 1.249 -9.314 1.00 88.75 198 THR A CA 1
ATOM 1472 C C . THR A 1 198 ? -0.930 0.876 -10.206 1.00 88.75 198 THR A C 1
ATOM 1474 O O . THR A 1 198 ? -1.059 0.866 -11.429 1.00 88.75 198 THR A O 1
ATOM 1477 N N . GLY A 1 199 ? 0.213 0.514 -9.616 1.00 86.88 199 GLY A N 1
ATOM 1478 C CA . GLY A 1 199 ? 1.436 0.174 -10.343 1.00 86.88 199 GLY A CA 1
ATOM 1479 C C . GLY A 1 199 ? 2.241 -0.950 -9.687 1.00 86.88 199 GLY A C 1
ATOM 1480 O O . GLY A 1 199 ? 1.768 -1.576 -8.733 1.00 86.88 199 GLY A O 1
ATOM 1481 N N . PRO A 1 200 ? 3.446 -1.249 -10.206 1.00 89.19 200 PRO A N 1
ATOM 1482 C CA . PRO A 1 200 ? 4.374 -2.183 -9.579 1.00 89.19 200 PRO A CA 1
ATOM 1483 C C . PRO A 1 200 ? 4.545 -1.939 -8.076 1.00 89.19 200 PRO A C 1
ATOM 1485 O O . PRO A 1 200 ? 4.714 -0.808 -7.633 1.00 89.19 200 PRO A O 1
ATOM 1488 N N . THR A 1 201 ? 4.484 -3.011 -7.295 1.00 90.00 201 THR A N 1
ATOM 1489 C CA . THR A 1 201 ? 4.580 -2.980 -5.835 1.00 90.00 201 THR A CA 1
ATOM 1490 C C . THR A 1 201 ? 5.622 -4.003 -5.386 1.00 90.00 201 THR A C 1
ATOM 1492 O O . THR A 1 201 ? 5.566 -5.164 -5.796 1.00 90.00 201 THR A O 1
ATOM 1495 N N . SER A 1 202 ? 6.577 -3.596 -4.557 1.00 88.31 202 SER A N 1
ATOM 1496 C CA . SER A 1 202 ? 7.677 -4.429 -4.080 1.00 88.31 202 SER A CA 1
ATOM 1497 C C . SER A 1 202 ? 8.056 -4.137 -2.627 1.00 88.31 202 SER A C 1
ATOM 1499 O O . SER A 1 202 ? 7.625 -3.142 -2.038 1.00 88.31 202 SER A O 1
ATOM 1501 N N . GLY A 1 203 ? 8.837 -5.045 -2.031 1.00 85.81 203 GLY A N 1
ATOM 1502 C CA . GLY A 1 203 ? 9.393 -4.889 -0.683 1.00 85.81 203 GLY A CA 1
ATOM 1503 C C . GLY A 1 203 ? 8.321 -4.617 0.376 1.00 85.81 203 GLY A C 1
ATOM 1504 O O . GLY A 1 203 ? 7.294 -5.300 0.419 1.00 85.81 203 GLY A O 1
ATOM 1505 N N . VAL A 1 204 ? 8.534 -3.583 1.199 1.00 87.19 204 VAL A N 1
ATOM 1506 C CA . VAL A 1 204 ? 7.579 -3.147 2.237 1.00 87.19 204 VAL A CA 1
ATOM 1507 C C . VAL A 1 204 ? 6.194 -2.835 1.656 1.00 87.19 204 VAL A C 1
ATOM 1509 O O . VAL A 1 204 ? 5.191 -3.103 2.313 1.00 87.19 204 VAL A O 1
ATOM 1512 N N . GLY A 1 205 ? 6.100 -2.376 0.402 1.00 89.94 205 GLY A N 1
ATOM 1513 C CA . GLY A 1 205 ? 4.818 -2.152 -0.273 1.00 89.94 205 GLY A CA 1
ATOM 1514 C C . GLY A 1 205 ? 3.982 -3.424 -0.427 1.00 89.94 205 GLY A C 1
ATOM 1515 O O . GLY A 1 205 ? 2.771 -3.399 -0.215 1.00 89.94 205 GLY A O 1
ATOM 1516 N N . VAL A 1 206 ? 4.618 -4.563 -0.724 1.00 91.25 206 VAL A N 1
ATOM 1517 C CA . VAL A 1 206 ? 3.924 -5.865 -0.754 1.00 91.25 206 VAL A CA 1
ATOM 1518 C C . VAL A 1 206 ? 3.467 -6.250 0.652 1.00 91.25 206 VAL A C 1
ATOM 1520 O O . VAL A 1 206 ? 2.367 -6.773 0.808 1.00 91.25 206 VAL A O 1
ATOM 1523 N N . GLY A 1 207 ? 4.268 -5.941 1.673 1.00 90.94 207 GLY A N 1
ATOM 1524 C CA . GLY A 1 207 ? 3.899 -6.110 3.078 1.00 90.94 207 GLY A CA 1
ATOM 1525 C C . GLY A 1 207 ? 2.667 -5.297 3.486 1.00 90.94 207 GLY A C 1
ATOM 1526 O O . GLY A 1 207 ? 1.750 -5.849 4.092 1.00 90.94 207 GLY A O 1
ATOM 1527 N N . LEU A 1 208 ? 2.594 -4.021 3.092 1.00 91.69 208 LEU A N 1
ATOM 1528 C CA . LEU A 1 208 ? 1.423 -3.161 3.318 1.00 91.69 208 LEU A CA 1
ATOM 1529 C C . LEU A 1 208 ? 0.155 -3.769 2.706 1.00 91.69 208 LEU A C 1
ATOM 1531 O O . LEU A 1 208 ? -0.874 -3.884 3.370 1.00 91.69 208 LEU A O 1
ATOM 1535 N N . VAL A 1 209 ? 0.243 -4.223 1.453 1.00 92.69 209 VAL A N 1
ATOM 1536 C CA . VAL A 1 209 ? -0.862 -4.899 0.756 1.00 92.69 209 VAL A CA 1
ATOM 1537 C C . VAL A 1 209 ? -1.234 -6.214 1.454 1.00 92.69 209 VAL A C 1
ATOM 1539 O O . VAL A 1 209 ? -2.413 -6.546 1.603 1.00 92.69 209 VAL A O 1
ATOM 1542 N N . ALA A 1 210 ? -0.241 -6.967 1.928 1.00 91.56 210 ALA A N 1
ATOM 1543 C CA . ALA A 1 210 ? -0.461 -8.215 2.644 1.00 91.56 210 ALA A CA 1
ATOM 1544 C C . ALA A 1 210 ? -1.122 -8.005 4.018 1.00 91.56 210 ALA A C 1
ATOM 1546 O O . ALA A 1 210 ? -1.886 -8.868 4.437 1.00 91.56 210 ALA A O 1
ATOM 1547 N N . LEU A 1 211 ? -0.930 -6.861 4.676 1.00 91.31 211 LEU A N 1
ATOM 1548 C CA . LEU A 1 211 ? -1.572 -6.544 5.959 1.00 91.31 211 LEU A CA 1
ATOM 1549 C C . LEU A 1 211 ? -2.922 -5.821 5.836 1.00 91.31 211 LEU A C 1
ATOM 1551 O O . LEU A 1 211 ? -3.688 -5.831 6.795 1.00 91.31 211 LEU A O 1
ATOM 1555 N N . ALA A 1 212 ? -3.242 -5.227 4.684 1.00 91.69 212 ALA A N 1
ATOM 1556 C CA . ALA A 1 212 ? -4.537 -4.581 4.460 1.00 91.69 212 ALA A CA 1
ATOM 1557 C C . ALA A 1 212 ? -5.703 -5.586 4.490 1.00 91.69 212 ALA A C 1
ATOM 1559 O O . ALA A 1 212 ? -5.573 -6.713 4.019 1.00 91.69 212 ALA A O 1
ATOM 1560 N N . ASP A 1 213 ? -6.870 -5.184 4.979 1.00 89.75 213 ASP A N 1
ATOM 1561 C CA . ASP A 1 213 ? -8.053 -6.052 5.031 1.00 89.75 213 ASP A CA 1
ATOM 1562 C C . ASP A 1 213 ? -8.727 -6.167 3.654 1.00 89.75 213 ASP A C 1
ATOM 1564 O O . ASP A 1 213 ? -9.218 -7.230 3.272 1.00 89.75 213 ASP A O 1
ATOM 1568 N N . VAL A 1 214 ? -8.705 -5.079 2.879 1.00 91.31 214 VAL A N 1
ATOM 1569 C CA . VAL A 1 214 ? -9.217 -5.022 1.505 1.00 91.31 214 VAL A CA 1
ATOM 1570 C C . VAL A 1 214 ? -8.137 -4.477 0.584 1.00 91.31 214 VAL A C 1
ATOM 1572 O O . VAL A 1 214 ? -7.531 -3.449 0.864 1.00 91.31 214 VAL A O 1
ATOM 1575 N N . VAL A 1 215 ? -7.921 -5.140 -0.549 1.00 94.81 215 VAL A N 1
ATOM 1576 C CA . VAL A 1 215 ? -6.950 -4.712 -1.561 1.00 94.81 215 VAL A CA 1
ATOM 1577 C C . VAL A 1 215 ? -7.670 -4.432 -2.874 1.00 94.81 215 VAL A C 1
ATOM 1579 O O . VAL A 1 215 ? -8.238 -5.338 -3.493 1.00 94.81 215 VAL A O 1
ATOM 1582 N N . LEU A 1 216 ? -7.624 -3.172 -3.300 1.00 95.44 216 LEU A N 1
ATOM 1583 C CA . LEU A 1 216 ? -8.123 -2.691 -4.583 1.00 95.44 216 LEU A CA 1
ATOM 1584 C C . LEU A 1 216 ? -6.924 -2.452 -5.502 1.00 95.44 216 LEU A C 1
ATOM 1586 O O . LEU A 1 216 ? -6.142 -1.531 -5.283 1.00 95.44 216 LEU A O 1
ATOM 1590 N N . ALA A 1 217 ? -6.758 -3.292 -6.518 1.00 94.94 217 ALA A N 1
ATOM 1591 C CA . ALA A 1 217 ? -5.611 -3.213 -7.416 1.00 94.94 217 ALA A CA 1
ATOM 1592 C C . ALA A 1 217 ? -6.038 -2.849 -8.836 1.00 94.94 217 ALA A C 1
ATOM 1594 O O . ALA A 1 217 ? -7.022 -3.384 -9.344 1.00 94.94 217 ALA A O 1
ATOM 1595 N N . HIS A 1 218 ? -5.284 -1.982 -9.503 1.00 94.00 218 HIS A N 1
ATOM 1596 C CA . HIS A 1 218 ? -5.454 -1.760 -10.932 1.00 94.00 218 HIS A CA 1
ATOM 1597 C C . HIS A 1 218 ? -5.032 -3.005 -11.730 1.00 94.00 218 HIS A C 1
ATOM 1599 O O . HIS A 1 218 ? -4.136 -3.749 -11.329 1.00 94.00 218 HIS A O 1
ATOM 1605 N N . ALA A 1 219 ? -5.645 -3.227 -12.893 1.00 90.81 219 ALA A N 1
ATOM 1606 C CA . ALA A 1 219 ? -5.387 -4.393 -13.741 1.00 90.81 219 ALA A CA 1
ATOM 1607 C C . ALA A 1 219 ? -3.917 -4.550 -14.187 1.00 90.81 219 ALA A C 1
ATOM 1609 O O . ALA A 1 219 ? -3.484 -5.658 -14.497 1.00 90.81 219 ALA A O 1
ATOM 1610 N N . THR A 1 220 ? -3.138 -3.464 -14.208 1.00 89.69 220 THR A N 1
ATOM 1611 C CA . THR A 1 220 ? -1.710 -3.484 -14.579 1.00 89.69 220 THR A CA 1
ATOM 1612 C C . THR A 1 220 ? -0.766 -3.684 -13.392 1.00 89.69 220 THR A C 1
ATOM 1614 O O . THR A 1 220 ? 0.451 -3.736 -13.581 1.00 89.69 220 THR A O 1
ATOM 1617 N N . THR A 1 221 ? -1.291 -3.788 -12.170 1.00 91.00 221 THR A N 1
ATOM 1618 C CA . THR A 1 221 ? -0.476 -3.953 -10.968 1.00 91.00 221 THR A CA 1
ATOM 1619 C C . THR A 1 221 ? 0.233 -5.305 -10.959 1.00 91.00 221 THR A C 1
ATOM 1621 O O . THR A 1 221 ? -0.288 -6.343 -11.378 1.00 91.00 221 THR A O 1
ATOM 1624 N N . THR A 1 222 ? 1.454 -5.287 -10.437 1.00 91.81 222 THR A N 1
ATOM 1625 C CA . THR A 1 222 ? 2.303 -6.467 -10.298 1.00 91.81 222 THR A CA 1
ATOM 1626 C C . THR A 1 222 ? 3.034 -6.428 -8.970 1.00 91.81 222 THR A C 1
ATOM 1628 O O . THR A 1 222 ? 3.465 -5.349 -8.563 1.00 91.81 222 THR A O 1
ATOM 1631 N N . PHE A 1 223 ? 3.240 -7.585 -8.355 1.00 91.94 223 PHE A N 1
ATOM 1632 C CA . PHE A 1 223 ? 3.910 -7.723 -7.067 1.00 91.94 223 PHE A CA 1
ATOM 1633 C C . PHE A 1 223 ? 5.225 -8.478 -7.237 1.00 91.94 223 PHE A C 1
ATOM 1635 O O . PHE A 1 223 ? 5.269 -9.474 -7.958 1.00 91.94 223 PHE A O 1
ATOM 1642 N N . ALA A 1 224 ? 6.287 -8.000 -6.596 1.00 89.19 224 ALA A N 1
ATOM 1643 C CA . ALA A 1 224 ? 7.599 -8.639 -6.628 1.00 89.19 224 ALA A CA 1
ATOM 1644 C C . ALA A 1 224 ? 8.314 -8.475 -5.285 1.00 89.19 224 ALA A C 1
ATOM 1646 O O . ALA A 1 224 ? 8.149 -7.465 -4.608 1.00 89.19 224 ALA A O 1
ATOM 1647 N N . LEU A 1 225 ? 9.145 -9.439 -4.911 1.00 86.31 225 LEU A N 1
ATOM 1648 C CA . LEU A 1 225 ? 9.993 -9.354 -3.725 1.00 86.31 225 LEU A CA 1
ATOM 1649 C C . LEU A 1 225 ? 11.450 -9.572 -4.104 1.00 86.31 225 LEU A C 1
ATOM 1651 O O . LEU A 1 225 ? 11.755 -10.243 -5.087 1.00 86.31 225 LEU A O 1
ATOM 1655 N N . GLN A 1 226 ? 12.346 -9.000 -3.305 1.00 75.12 226 GLN A N 1
ATOM 1656 C CA . GLN A 1 226 ? 13.765 -9.318 -3.383 1.00 75.12 226 GLN A CA 1
ATOM 1657 C C . GLN A 1 226 ? 14.080 -10.488 -2.436 1.00 75.12 226 GLN A C 1
ATOM 1659 O O . GLN A 1 226 ? 13.439 -10.613 -1.383 1.00 75.12 226 GLN A O 1
ATOM 1664 N N . PRO A 1 227 ? 15.066 -11.340 -2.767 1.00 64.81 227 PRO A N 1
ATOM 1665 C CA . PRO A 1 227 ? 15.587 -12.324 -1.823 1.00 64.81 227 PRO A CA 1
ATOM 1666 C C . PRO A 1 227 ? 15.976 -11.656 -0.494 1.00 64.81 227 PRO A C 1
ATOM 1668 O O . PRO A 1 227 ? 16.443 -10.520 -0.493 1.00 64.81 227 PRO A O 1
ATOM 1671 N N . ALA A 1 228 ? 15.778 -12.356 0.628 1.00 67.44 228 ALA A N 1
ATOM 1672 C CA . ALA A 1 228 ? 15.980 -11.836 1.992 1.00 67.44 228 ALA A CA 1
ATOM 1673 C C . ALA A 1 228 ? 15.001 -10.725 2.441 1.00 67.44 228 ALA A C 1
ATOM 1675 O O . ALA A 1 228 ? 15.316 -9.916 3.314 1.00 67.44 228 ALA A O 1
ATOM 1676 N N . THR A 1 229 ? 13.783 -10.718 1.889 1.00 77.62 229 THR A N 1
ATOM 1677 C CA . THR A 1 229 ? 12.664 -9.914 2.412 1.00 77.62 229 THR A CA 1
ATOM 1678 C C . THR A 1 229 ? 12.390 -10.233 3.895 1.00 77.62 229 THR A C 1
ATOM 1680 O O . THR A 1 229 ? 12.526 -11.380 4.322 1.00 77.62 229 THR A O 1
ATOM 1683 N N . SER A 1 230 ? 11.971 -9.227 4.671 1.00 81.31 230 SER A N 1
ATOM 1684 C CA . SER A 1 230 ? 11.613 -9.349 6.091 1.00 81.31 230 SER A CA 1
ATOM 1685 C C . SER A 1 230 ? 10.615 -10.481 6.366 1.00 81.31 230 SER A C 1
ATOM 1687 O O . SER A 1 230 ? 9.627 -10.653 5.644 1.00 81.31 230 SER A O 1
ATOM 1689 N N . SER A 1 231 ? 10.836 -11.229 7.449 1.00 84.25 231 SER A N 1
ATOM 1690 C CA . SER A 1 231 ? 10.033 -12.395 7.825 1.00 84.25 231 SER A CA 1
ATOM 1691 C C . SER A 1 231 ? 8.559 -12.037 8.035 1.00 84.25 231 SER A C 1
ATOM 1693 O O . SER A 1 231 ? 7.685 -12.835 7.696 1.00 84.25 231 SER A O 1
ATOM 1695 N N . TRP A 1 232 ? 8.239 -10.831 8.518 1.00 87.25 232 TRP A N 1
ATOM 1696 C CA . TRP A 1 232 ? 6.841 -10.400 8.685 1.00 87.25 232 TRP A CA 1
ATOM 1697 C C . TRP A 1 232 ? 6.070 -10.317 7.355 1.00 87.25 232 TRP A C 1
ATOM 1699 O O . TRP A 1 232 ? 4.884 -10.657 7.304 1.00 87.25 232 TRP A O 1
ATOM 1709 N N . ILE A 1 233 ? 6.736 -9.941 6.257 1.00 89.75 233 ILE A N 1
ATOM 1710 C CA . ILE A 1 233 ? 6.136 -9.923 4.913 1.00 89.75 233 ILE A CA 1
ATOM 1711 C C . ILE A 1 233 ? 5.880 -11.359 4.455 1.00 89.75 233 ILE A C 1
ATOM 1713 O O . ILE A 1 233 ? 4.799 -11.662 3.950 1.00 89.75 233 ILE A O 1
ATOM 1717 N N . ALA A 1 234 ? 6.836 -12.264 4.690 1.00 88.69 234 ALA A N 1
ATOM 1718 C CA . ALA A 1 234 ? 6.686 -13.680 4.368 1.00 88.69 234 ALA A CA 1
ATOM 1719 C C . ALA A 1 234 ? 5.487 -14.310 5.096 1.00 88.69 234 ALA A C 1
ATOM 1721 O O . ALA A 1 234 ? 4.637 -14.932 4.457 1.00 88.69 234 ALA A O 1
ATOM 1722 N N . HIS A 1 235 ? 5.367 -14.085 6.407 1.00 88.50 235 HIS A N 1
ATOM 1723 C CA . HIS A 1 235 ? 4.236 -14.568 7.204 1.00 88.50 235 HIS A CA 1
ATOM 1724 C C . HIS A 1 235 ? 2.893 -14.012 6.712 1.00 88.50 235 HIS A C 1
ATOM 1726 O O . HIS A 1 235 ? 1.931 -14.770 6.558 1.00 88.50 235 HIS A O 1
ATOM 1732 N N . SER A 1 236 ? 2.839 -12.713 6.405 1.00 89.31 236 SER A N 1
ATOM 1733 C CA . SER A 1 236 ? 1.621 -12.065 5.901 1.00 89.31 236 SER A CA 1
ATOM 1734 C C . SER A 1 236 ? 1.185 -12.644 4.548 1.00 89.31 236 SER A C 1
ATOM 1736 O O . SER A 1 236 ? 0.005 -12.909 4.317 1.00 89.31 236 SER A O 1
ATOM 1738 N N . LEU A 1 237 ? 2.141 -12.904 3.651 1.00 90.12 237 LEU A N 1
ATOM 1739 C CA . LEU A 1 237 ? 1.862 -13.473 2.333 1.00 90.12 237 LEU A CA 1
ATOM 1740 C C . LEU A 1 237 ? 1.438 -14.933 2.392 1.00 90.12 237 LEU A C 1
ATOM 1742 O O . LEU A 1 237 ? 0.501 -15.306 1.691 1.00 90.12 237 LEU A O 1
ATOM 1746 N N . ILE A 1 238 ? 2.090 -15.754 3.216 1.00 89.56 238 ILE A N 1
ATOM 1747 C CA . ILE A 1 238 ? 1.738 -17.173 3.358 1.00 89.56 238 ILE A CA 1
ATOM 1748 C C . ILE A 1 238 ? 0.284 -17.317 3.802 1.00 89.56 238 ILE A C 1
ATOM 1750 O O . ILE A 1 238 ? -0.437 -18.150 3.259 1.00 89.56 238 ILE A O 1
ATOM 1754 N N . ALA A 1 239 ? -0.173 -16.483 4.732 1.00 86.25 239 ALA A N 1
ATOM 1755 C CA . ALA A 1 239 ? -1.543 -16.574 5.211 1.00 86.25 239 ALA A CA 1
ATOM 1756 C C . ALA A 1 239 ? -2.594 -16.144 4.169 1.00 86.25 239 ALA A C 1
ATOM 1758 O O . ALA A 1 239 ? -3.716 -16.640 4.204 1.00 86.25 239 ALA A O 1
ATOM 1759 N N . LYS A 1 240 ? -2.241 -15.251 3.234 1.00 88.25 240 LYS A N 1
ATOM 1760 C CA . LYS A 1 240 ? -3.151 -14.771 2.179 1.00 88.25 240 LYS A CA 1
ATOM 1761 C C . LYS A 1 240 ? -3.105 -15.585 0.888 1.00 88.25 240 LYS A C 1
ATOM 1763 O O . LYS A 1 240 ? -4.139 -15.856 0.286 1.00 88.25 240 LYS A O 1
ATOM 1768 N N . LEU A 1 241 ? -1.909 -15.945 0.432 1.00 89.62 241 LEU A N 1
ATOM 1769 C CA . LEU A 1 241 ? -1.674 -16.622 -0.847 1.00 89.62 241 LEU A CA 1
ATOM 1770 C C . LEU A 1 241 ? -1.506 -18.140 -0.705 1.00 89.62 241 LEU A C 1
ATOM 1772 O O . LEU A 1 241 ? -1.577 -18.857 -1.707 1.00 89.62 241 LEU A O 1
ATOM 1776 N N . GLY A 1 242 ? -1.257 -18.629 0.511 1.00 88.75 242 GLY A N 1
ATOM 1777 C CA . GLY A 1 242 ? -0.779 -19.984 0.757 1.00 88.75 242 GLY A CA 1
ATOM 1778 C C . GLY A 1 242 ? 0.706 -20.150 0.413 1.00 88.75 242 GLY A C 1
ATOM 1779 O O . GLY A 1 242 ? 1.297 -19.364 -0.331 1.00 88.75 242 GLY A O 1
ATOM 1780 N N . HIS A 1 243 ? 1.317 -21.217 0.935 1.00 87.81 243 HIS A N 1
ATOM 1781 C CA . HIS A 1 243 ? 2.755 -21.476 0.793 1.00 87.81 243 HIS A CA 1
ATOM 1782 C C . HIS A 1 243 ? 3.238 -21.503 -0.657 1.00 87.81 243 HIS A C 1
ATOM 1784 O O . HIS A 1 243 ? 4.250 -20.891 -0.967 1.00 87.81 243 HIS A O 1
ATOM 1790 N N . ILE A 1 244 ? 2.524 -22.187 -1.554 1.00 87.44 244 ILE A N 1
ATOM 1791 C CA . ILE A 1 244 ? 2.996 -22.409 -2.930 1.00 87.44 244 ILE A CA 1
ATOM 1792 C C . ILE A 1 244 ? 3.198 -21.075 -3.656 1.00 87.44 244 ILE A C 1
ATOM 1794 O O . ILE A 1 244 ? 4.268 -20.815 -4.200 1.00 8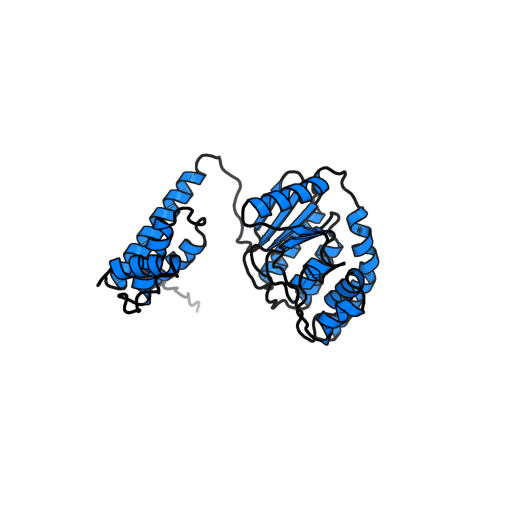7.44 244 ILE A O 1
ATOM 1798 N N . ARG A 1 245 ? 2.188 -20.199 -3.621 1.00 87.00 245 ARG A N 1
ATOM 1799 C CA . ARG A 1 245 ? 2.257 -18.890 -4.282 1.00 87.00 245 ARG A CA 1
ATOM 1800 C C . ARG A 1 245 ? 3.165 -17.913 -3.543 1.00 87.00 245 ARG A C 1
ATOM 1802 O O . ARG A 1 245 ? 3.871 -17.149 -4.192 1.00 87.00 245 ARG A O 1
ATOM 1809 N N . ALA A 1 246 ? 3.178 -17.943 -2.209 1.00 88.88 246 ALA A N 1
ATOM 1810 C CA . ALA A 1 246 ? 4.093 -17.112 -1.434 1.00 88.88 246 ALA A CA 1
ATOM 1811 C C . ALA A 1 246 ? 5.561 -17.472 -1.722 1.00 88.88 246 ALA A C 1
ATOM 1813 O O . ALA A 1 246 ? 6.381 -16.580 -1.903 1.00 88.88 246 ALA A O 1
ATOM 1814 N N . ASN A 1 247 ? 5.891 -18.758 -1.854 1.00 87.56 247 ASN A N 1
ATOM 1815 C CA . ASN A 1 247 ? 7.248 -19.228 -2.137 1.00 87.56 247 ASN A CA 1
ATOM 1816 C C . ASN A 1 247 ? 7.763 -18.788 -3.516 1.00 87.56 247 ASN A C 1
ATOM 1818 O O . ASN A 1 247 ? 8.957 -18.530 -3.652 1.00 87.56 247 ASN A O 1
ATOM 1822 N N . ALA A 1 248 ? 6.888 -18.650 -4.517 1.00 84.56 248 ALA A N 1
ATOM 1823 C CA . ALA A 1 248 ? 7.271 -18.104 -5.821 1.00 84.56 248 ALA A CA 1
ATOM 1824 C C . ALA A 1 248 ? 7.795 -16.660 -5.695 1.00 84.56 248 ALA A C 1
ATOM 1826 O O . ALA A 1 248 ? 8.847 -16.319 -6.232 1.00 84.56 248 ALA A O 1
ATOM 1827 N N . LEU A 1 249 ? 7.126 -15.831 -4.890 1.00 86.75 249 LEU A N 1
ATOM 1828 C CA . LEU A 1 249 ? 7.605 -14.485 -4.568 1.00 86.75 249 LEU A CA 1
ATOM 1829 C C . LEU A 1 249 ? 8.863 -14.511 -3.688 1.00 86.75 249 LEU A C 1
ATOM 1831 O O . LEU A 1 249 ? 9.820 -13.792 -3.956 1.00 86.75 2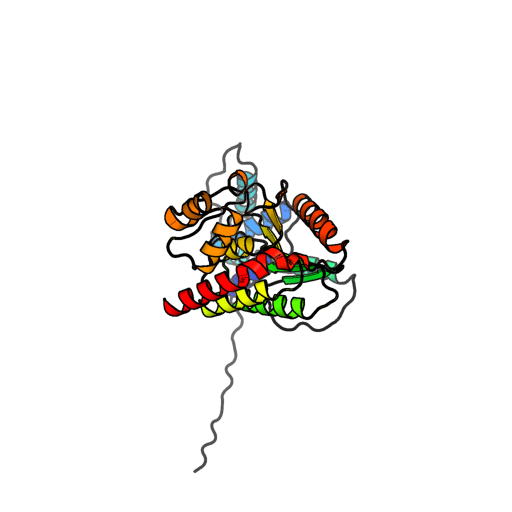49 LEU A O 1
ATOM 1835 N N . LEU A 1 250 ? 8.851 -15.319 -2.625 1.00 86.19 250 LEU A N 1
ATOM 1836 C CA . LEU A 1 250 ? 9.857 -15.282 -1.558 1.00 86.19 250 LEU A CA 1
ATOM 1837 C C . LEU A 1 250 ? 11.195 -15.917 -1.948 1.00 86.19 250 LEU A C 1
ATOM 1839 O O . LEU A 1 250 ? 12.244 -15.403 -1.567 1.00 86.19 250 LEU A O 1
ATOM 1843 N N . PHE A 1 251 ? 11.166 -17.038 -2.671 1.00 83.75 251 PHE A N 1
ATOM 1844 C CA . PHE A 1 251 ? 12.363 -17.822 -2.989 1.00 83.75 251 PHE A CA 1
ATOM 1845 C C . PHE A 1 251 ? 12.789 -17.692 -4.443 1.00 83.75 251 PHE A C 1
ATOM 1847 O O . PHE A 1 251 ? 13.985 -17.683 -4.719 1.00 83.75 251 PHE A O 1
ATOM 1854 N N . LEU A 1 252 ? 11.829 -17.585 -5.364 1.00 81.69 252 LEU A N 1
ATOM 1855 C CA . LEU A 1 252 ? 12.126 -17.487 -6.794 1.00 81.69 252 LEU A CA 1
ATOM 1856 C C . LEU A 1 252 ? 12.230 -16.030 -7.269 1.00 81.69 252 LEU A C 1
ATOM 1858 O O . LEU A 1 252 ? 12.704 -15.784 -8.375 1.00 81.69 252 LEU A O 1
ATOM 1862 N N . GLY A 1 253 ? 11.810 -15.062 -6.442 1.00 79.06 253 GLY A N 1
ATOM 1863 C CA . GLY A 1 253 ? 11.773 -13.646 -6.817 1.00 79.06 253 GLY A CA 1
ATOM 1864 C C . GLY A 1 253 ? 10.824 -13.373 -7.986 1.00 79.06 253 GLY A C 1
ATOM 1865 O O . GLY A 1 253 ? 10.980 -12.376 -8.693 1.00 79.06 253 GLY A O 1
ATOM 1866 N N . GLU A 1 254 ? 9.866 -14.271 -8.232 1.00 83.88 254 GLU A N 1
ATOM 1867 C CA . GLU A 1 254 ? 8.967 -14.159 -9.369 1.00 83.88 254 GLU A CA 1
ATOM 1868 C C . GLU A 1 254 ? 8.050 -12.951 -9.218 1.00 83.88 254 GLU A C 1
ATOM 1870 O O . GLU A 1 254 ? 7.511 -12.652 -8.151 1.00 83.88 254 GLU A O 1
ATOM 1875 N N . LYS A 1 255 ? 7.834 -12.267 -10.337 1.00 88.19 255 LYS A N 1
ATOM 1876 C CA . LYS A 1 255 ? 6.874 -11.177 -10.423 1.00 88.19 255 LYS A CA 1
ATOM 1877 C C . LYS A 1 255 ? 5.493 -11.756 -10.709 1.00 88.19 255 LYS A C 1
ATOM 1879 O O . LYS A 1 255 ? 5.276 -12.323 -11.777 1.00 88.19 255 LYS A O 1
ATOM 1884 N N . ILE A 1 256 ? 4.540 -11.556 -9.801 1.00 89.75 256 ILE A N 1
ATOM 1885 C CA . ILE A 1 256 ? 3.155 -11.999 -9.998 1.00 89.75 256 ILE A CA 1
ATOM 1886 C C . ILE A 1 256 ? 2.276 -10.845 -10.487 1.00 89.75 256 ILE A C 1
ATOM 1888 O O . ILE A 1 256 ? 2.390 -9.708 -10.025 1.00 89.75 256 ILE A O 1
ATOM 1892 N N . SER A 1 257 ? 1.380 -11.127 -11.429 1.00 91.00 257 SER A N 1
ATOM 1893 C CA . SER A 1 257 ? 0.338 -10.186 -11.850 1.00 91.00 257 SER A CA 1
ATOM 1894 C C . SER A 1 257 ? -0.864 -10.243 -10.905 1.00 91.00 257 SER A C 1
ATOM 1896 O O . SER A 1 257 ? -1.051 -11.222 -10.178 1.00 91.00 257 SER A O 1
ATOM 1898 N N . VAL A 1 258 ? -1.734 -9.232 -10.952 1.00 89.44 258 VAL A N 1
ATOM 1899 C CA . VAL A 1 258 ? -3.020 -9.251 -10.227 1.00 89.44 258 VAL A CA 1
ATOM 1900 C C . VAL A 1 258 ? -3.869 -10.491 -10.525 1.00 89.44 258 VAL A C 1
ATOM 1902 O O . VAL A 1 258 ? -4.512 -11.011 -9.619 1.00 89.44 258 VAL A O 1
ATOM 1905 N N . GLY A 1 259 ? -3.819 -11.017 -11.754 1.00 85.38 259 GLY A N 1
ATOM 1906 C CA . GLY A 1 259 ? -4.527 -12.245 -12.132 1.00 85.38 259 GLY A CA 1
ATOM 1907 C C . GLY A 1 259 ? -3.956 -13.511 -11.486 1.00 85.38 259 GLY A C 1
ATOM 1908 O O . GLY A 1 259 ? -4.666 -14.497 -11.348 1.00 85.38 259 GLY A O 1
ATOM 1909 N N . ALA A 1 260 ? -2.695 -13.509 -11.052 1.00 83.81 260 ALA A N 1
ATOM 1910 C CA . ALA A 1 260 ? -2.096 -14.617 -10.304 1.00 83.81 260 ALA A CA 1
ATOM 1911 C C . ALA A 1 260 ? -2.176 -14.414 -8.776 1.00 83.81 260 ALA A C 1
ATOM 1913 O O . ALA A 1 260 ? -2.052 -15.375 -8.016 1.00 83.81 260 ALA A O 1
ATOM 1914 N N . ALA A 1 261 ? -2.448 -13.188 -8.320 1.00 86.62 261 ALA A N 1
ATOM 1915 C CA . ALA A 1 261 ? -2.480 -12.774 -6.917 1.00 86.62 261 ALA A CA 1
ATOM 1916 C C . ALA A 1 261 ? -3.817 -13.072 -6.197 1.00 86.62 261 ALA A C 1
ATOM 1918 O O . ALA A 1 261 ? -4.224 -12.339 -5.290 1.00 86.62 261 ALA A O 1
ATOM 1919 N N . HIS A 1 262 ? -4.509 -14.151 -6.583 1.00 80.00 262 HIS A N 1
ATOM 1920 C CA . HIS A 1 262 ? -5.737 -14.596 -5.917 1.00 80.00 262 HIS A CA 1
ATOM 1921 C C . HIS A 1 262 ? -5.445 -14.915 -4.440 1.00 80.00 262 HIS A C 1
ATOM 1923 O O . HIS A 1 262 ? -4.613 -15.778 -4.151 1.00 80.00 262 HIS A O 1
ATOM 1929 N N . GLY A 1 263 ? -6.129 -14.219 -3.528 1.00 84.69 263 GLY A N 1
ATOM 1930 C CA . GLY A 1 263 ? -5.911 -14.277 -2.074 1.00 84.69 263 GLY A CA 1
ATOM 1931 C C . GLY A 1 263 ? -5.217 -13.034 -1.503 1.00 84.69 263 GLY A C 1
ATOM 1932 O O . GLY A 1 263 ? -5.460 -12.667 -0.358 1.00 84.69 263 GLY A O 1
ATOM 1933 N N . LEU A 1 264 ? -4.426 -12.325 -2.317 1.00 90.75 264 LEU A N 1
ATOM 1934 C CA . LEU A 1 264 ? -3.826 -11.038 -1.949 1.00 90.75 264 LEU A CA 1
ATOM 1935 C C . LEU A 1 264 ? -4.688 -9.856 -2.405 1.00 90.75 264 LEU A C 1
ATOM 1937 O O . LEU A 1 264 ? -4.823 -8.886 -1.668 1.00 90.75 264 LEU A O 1
ATOM 1941 N N . VAL A 1 265 ? -5.282 -9.942 -3.601 1.00 94.50 265 VAL A N 1
ATOM 1942 C CA . VAL A 1 265 ? -6.118 -8.885 -4.190 1.00 94.50 265 VAL A CA 1
ATOM 1943 C C . VAL A 1 265 ? -7.599 -9.200 -3.985 1.00 94.50 265 VAL A C 1
ATOM 1945 O O . VAL A 1 265 ? -8.085 -10.229 -4.451 1.00 94.50 265 VAL A O 1
ATOM 1948 N N . THR A 1 266 ? -8.333 -8.298 -3.328 1.00 93.00 266 THR A N 1
ATOM 1949 C CA . THR A 1 266 ? -9.784 -8.437 -3.108 1.00 93.00 266 THR A CA 1
ATOM 1950 C C . THR A 1 266 ? -10.572 -8.087 -4.364 1.00 93.00 266 THR A C 1
ATOM 1952 O O . THR A 1 266 ? -11.545 -8.762 -4.705 1.00 93.00 266 THR A O 1
ATOM 1955 N N . ARG A 1 267 ? -10.172 -7.022 -5.068 1.00 94.56 267 ARG A N 1
ATOM 1956 C CA . ARG A 1 267 ? -10.824 -6.611 -6.311 1.00 94.56 267 ARG A CA 1
ATOM 1957 C C . ARG A 1 267 ? -9.835 -5.992 -7.287 1.00 94.56 267 ARG A C 1
ATOM 1959 O O . ARG A 1 267 ? -9.047 -5.125 -6.919 1.00 94.56 267 ARG A O 1
ATOM 1966 N N . VAL A 1 268 ? -9.946 -6.412 -8.544 1.00 94.62 268 VAL A N 1
ATOM 1967 C CA . VAL A 1 268 ? -9.265 -5.776 -9.671 1.00 94.62 268 VAL A CA 1
ATOM 1968 C C . VAL A 1 268 ? -10.166 -4.683 -10.238 1.00 94.62 268 VAL A C 1
ATOM 1970 O O . VAL A 1 268 ? -11.349 -4.924 -10.488 1.00 94.62 268 VAL A O 1
ATOM 1973 N N . LEU A 1 269 ? -9.611 -3.490 -10.411 1.00 92.94 269 LEU A N 1
ATOM 1974 C CA . LEU A 1 269 ? -10.255 -2.337 -11.028 1.00 92.94 269 LEU A CA 1
ATOM 1975 C C . LEU A 1 269 ? -9.600 -2.055 -12.385 1.00 92.94 269 LEU A C 1
ATOM 1977 O O . LEU A 1 269 ? -8.405 -2.291 -12.582 1.00 92.94 269 LEU A O 1
ATOM 1981 N N . VAL A 1 270 ? -10.396 -1.554 -13.321 1.00 90.06 270 VAL A N 1
ATOM 1982 C CA . VAL A 1 270 ? -9.985 -1.218 -14.692 1.00 90.06 270 VAL A CA 1
ATOM 1983 C C . VAL A 1 270 ? -10.344 0.240 -14.935 1.00 90.06 270 VAL A C 1
ATOM 1985 O O . VAL A 1 270 ? -11.317 0.702 -14.359 1.00 90.06 270 VAL A O 1
ATOM 1988 N N . GLY A 1 271 ? -9.595 0.949 -15.773 1.00 86.94 271 GLY A N 1
ATOM 1989 C CA . GLY A 1 271 ? -9.842 2.361 -16.073 1.00 86.94 271 GLY A CA 1
ATOM 1990 C C . GLY A 1 271 ? -8.696 3.245 -15.598 1.00 86.94 271 GLY A C 1
ATOM 1991 O O . GLY A 1 271 ? -7.748 2.775 -14.972 1.00 86.94 271 GLY A O 1
ATOM 1992 N N . SER A 1 272 ? -8.749 4.530 -15.931 1.00 83.75 272 SER A N 1
ATOM 1993 C CA . SER A 1 272 ? -7.678 5.482 -15.629 1.00 83.75 272 SER A CA 1
ATOM 1994 C C . SER A 1 272 ? -8.227 6.796 -15.079 1.00 83.75 272 SER A C 1
ATOM 1996 O O . SER A 1 272 ? -9.361 7.185 -15.363 1.00 83.75 272 SER A O 1
ATOM 1998 N N . GLY A 1 273 ? -7.411 7.476 -14.267 1.00 83.81 273 GLY A N 1
ATOM 1999 C CA . GLY A 1 273 ? -7.752 8.767 -13.668 1.00 83.81 273 GLY A CA 1
ATOM 2000 C C . GLY A 1 273 ? -9.079 8.731 -12.907 1.00 83.81 273 GLY A C 1
ATOM 2001 O O . GLY A 1 273 ? -9.297 7.860 -12.067 1.00 83.81 273 GLY A O 1
ATOM 2002 N N . ALA A 1 274 ? -9.981 9.650 -13.254 1.00 82.50 274 ALA A N 1
ATOM 2003 C CA . ALA A 1 274 ? -11.246 9.853 -12.553 1.00 82.50 274 ALA A CA 1
ATOM 2004 C C . ALA A 1 274 ? -12.161 8.616 -12.523 1.00 82.50 274 ALA A C 1
ATOM 2006 O O . ALA A 1 274 ? -12.875 8.422 -11.542 1.00 82.50 274 ALA A O 1
ATOM 2007 N N . ASP A 1 275 ? -12.141 7.769 -13.558 1.00 87.81 275 ASP A N 1
ATOM 2008 C CA . ASP A 1 275 ? -12.945 6.539 -13.567 1.00 87.81 275 ASP A CA 1
ATOM 2009 C C . ASP A 1 275 ? -12.439 5.534 -12.521 1.00 87.81 275 ASP A C 1
ATOM 2011 O O . ASP A 1 275 ? -13.217 4.963 -11.755 1.00 87.81 275 ASP A O 1
ATOM 2015 N N . PHE A 1 276 ? -11.116 5.380 -12.420 1.00 87.88 276 PHE A N 1
ATOM 2016 C CA . PHE A 1 276 ? -10.504 4.544 -11.392 1.00 87.88 276 PHE A CA 1
ATOM 2017 C C . PHE A 1 276 ? -10.800 5.087 -9.987 1.00 87.88 276 PHE A C 1
ATOM 2019 O O . PHE A 1 276 ? -11.223 4.330 -9.112 1.00 87.88 276 PHE A O 1
ATOM 2026 N N . ASP A 1 277 ? -10.646 6.397 -9.784 1.00 86.75 277 ASP A N 1
ATOM 2027 C CA . ASP A 1 277 ? -10.907 7.043 -8.494 1.00 86.75 277 ASP A CA 1
ATOM 2028 C C . ASP A 1 277 ? -12.380 6.920 -8.082 1.00 86.75 277 ASP A C 1
ATOM 2030 O O . ASP A 1 277 ? -12.678 6.605 -6.929 1.00 86.75 277 ASP A O 1
ATOM 2034 N N . ALA A 1 278 ? -13.314 7.077 -9.025 1.00 87.69 278 ALA A N 1
ATOM 2035 C CA . ALA A 1 278 ? -14.740 6.870 -8.783 1.00 87.69 278 ALA A CA 1
ATOM 2036 C C . ALA A 1 278 ? -15.039 5.417 -8.394 1.00 87.69 278 ALA A C 1
ATOM 2038 O O . ALA A 1 278 ? -15.823 5.155 -7.477 1.00 87.69 278 ALA A O 1
ATOM 2039 N N . GLN A 1 279 ? -14.383 4.455 -9.048 1.00 93.19 279 GLN A N 1
ATOM 2040 C CA . GLN A 1 279 ? -14.519 3.053 -8.686 1.00 93.19 279 GLN A CA 1
ATOM 2041 C C . GLN A 1 279 ? -13.998 2.778 -7.276 1.00 93.19 279 GLN A C 1
ATOM 2043 O O . GLN A 1 279 ? -14.709 2.119 -6.515 1.00 93.19 279 GLN A O 1
ATOM 2048 N N . VAL A 1 280 ? -12.817 3.287 -6.912 1.00 92.94 280 VAL A N 1
ATOM 2049 C CA . VAL A 1 280 ? -12.259 3.185 -5.554 1.00 92.94 280 VAL A CA 1
ATOM 2050 C C . VAL A 1 280 ? -13.218 3.797 -4.537 1.00 92.94 280 VAL A C 1
ATOM 2052 O O . VAL A 1 280 ? -13.622 3.107 -3.598 1.00 92.94 280 VAL A O 1
ATOM 2055 N N . ALA A 1 281 ? -13.651 5.040 -4.763 1.00 90.69 281 ALA A N 1
ATOM 2056 C CA . ALA A 1 281 ? -14.566 5.759 -3.884 1.00 90.69 281 ALA A CA 1
ATOM 2057 C C . ALA A 1 281 ? -15.862 4.973 -3.653 1.00 90.69 281 ALA A C 1
ATOM 2059 O O . ALA A 1 281 ? -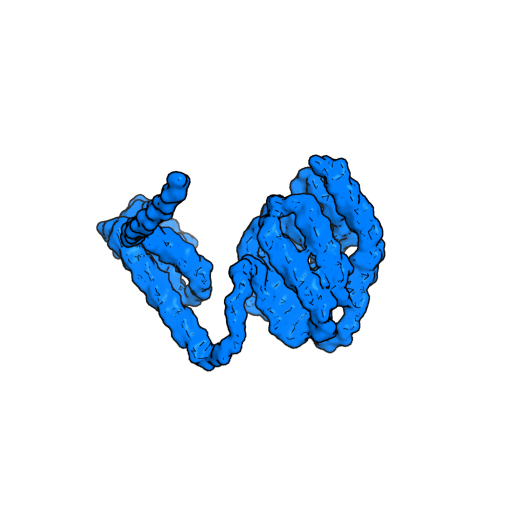16.268 4.794 -2.507 1.00 90.69 281 ALA A O 1
ATOM 2060 N N . ALA A 1 282 ? -16.455 4.407 -4.709 1.00 90.44 282 ALA A N 1
ATOM 2061 C CA . ALA A 1 282 ? -17.663 3.596 -4.596 1.00 90.44 282 ALA A CA 1
ATOM 2062 C C . ALA A 1 282 ? -17.473 2.367 -3.686 1.00 90.44 282 ALA A C 1
ATOM 2064 O O . ALA A 1 282 ? -18.365 2.045 -2.908 1.00 90.44 282 ALA A O 1
ATOM 2065 N N . ARG A 1 283 ? -16.318 1.678 -3.734 1.00 92.00 283 ARG A N 1
ATOM 2066 C CA . ARG A 1 283 ? -16.062 0.511 -2.860 1.00 92.00 283 ARG A CA 1
ATOM 2067 C C . ARG A 1 283 ? -15.745 0.932 -1.428 1.00 92.00 283 ARG A C 1
ATOM 2069 O O . ARG A 1 283 ? -16.220 0.288 -0.498 1.00 92.00 283 ARG A O 1
ATOM 2076 N N . VAL A 1 284 ? -14.972 2.000 -1.243 1.00 90.69 284 VAL A N 1
ATOM 2077 C CA . VAL A 1 284 ? -14.669 2.544 0.090 1.00 90.69 284 VAL A CA 1
ATOM 2078 C C . VAL A 1 284 ? -15.948 3.036 0.773 1.00 90.69 284 VAL A C 1
ATOM 2080 O O . VAL A 1 284 ? -16.135 2.810 1.966 1.00 90.69 284 VAL A O 1
ATOM 2083 N N . GLN A 1 285 ? -16.874 3.622 0.012 1.00 88.69 285 GLN A N 1
ATOM 2084 C CA . GLN A 1 285 ? -18.165 4.067 0.525 1.00 88.69 285 GLN A CA 1
ATOM 2085 C C . GLN A 1 285 ? -19.016 2.906 1.063 1.00 88.69 285 GLN A C 1
ATOM 2087 O O . GLN A 1 285 ? -19.689 3.071 2.078 1.00 88.69 285 GLN A O 1
ATOM 2092 N N . LEU A 1 286 ? -18.946 1.712 0.458 1.00 85.81 286 LEU A N 1
ATOM 2093 C CA . LEU A 1 286 ? -19.624 0.523 0.999 1.00 85.81 286 LEU A CA 1
ATOM 2094 C C . LEU A 1 286 ? -19.127 0.173 2.409 1.00 85.81 286 LEU A C 1
ATOM 2096 O O . LEU A 1 286 ? -19.912 -0.257 3.252 1.00 85.81 286 LEU A O 1
ATOM 2100 N N . LEU A 1 287 ? -17.836 0.380 2.679 1.00 82.94 287 LEU A N 1
ATOM 2101 C CA . LEU A 1 287 ? -17.237 0.129 3.990 1.00 82.94 287 LEU A CA 1
ATOM 2102 C C . LEU A 1 287 ? -17.585 1.234 5.000 1.00 82.94 287 LEU A C 1
ATOM 2104 O O . LEU A 1 287 ? -17.805 0.939 6.172 1.00 82.94 287 LEU A O 1
ATOM 2108 N N . SER A 1 288 ? -17.687 2.496 4.567 1.00 82.88 288 SER A N 1
ATOM 2109 C CA . SER A 1 288 ? -18.006 3.622 5.460 1.00 82.88 288 SER A CA 1
ATOM 2110 C C . SER A 1 288 ? -19.503 3.779 5.765 1.00 82.88 288 SER A C 1
ATOM 2112 O O . SER A 1 288 ? -19.872 4.374 6.781 1.00 82.88 288 SER A O 1
ATOM 2114 N N . GLN A 1 289 ? -20.391 3.228 4.936 1.00 82.81 289 GLN A N 1
ATOM 2115 C CA . GLN A 1 289 ? -21.834 3.209 5.205 1.00 82.81 289 GLN A CA 1
ATOM 2116 C C . GLN A 1 289 ? -22.225 2.196 6.290 1.00 82.81 289 GLN A C 1
ATOM 2118 O O . GLN A 1 289 ? -23.222 2.400 6.982 1.00 82.81 289 GLN A O 1
ATOM 2123 N N . GLY A 1 290 ? -21.430 1.140 6.483 1.00 70.44 290 GLY A N 1
ATOM 2124 C CA . GLY A 1 290 ? -21.661 0.145 7.528 1.00 70.44 290 GLY A CA 1
ATOM 2125 C C . GLY A 1 290 ? -21.508 0.700 8.955 1.00 70.44 290 GLY A C 1
ATOM 2126 O O . GLY A 1 290 ? -20.965 1.800 9.157 1.00 70.44 290 GLY A O 1
ATOM 2127 N N . PRO A 1 291 ? -21.975 -0.047 9.979 1.00 66.56 291 PRO A N 1
ATOM 2128 C CA . PRO A 1 291 ? -21.559 0.211 11.355 1.00 66.56 291 PRO A CA 1
ATOM 2129 C C . PRO A 1 291 ? -20.031 0.122 11.442 1.00 66.56 291 PRO A C 1
ATOM 2131 O O . PRO A 1 291 ? -19.400 -0.510 10.593 1.00 66.56 291 PRO A O 1
ATOM 2134 N N . ARG A 1 292 ? -19.414 0.750 12.451 1.00 67.56 292 ARG A N 1
ATOM 2135 C CA . ARG A 1 292 ? -17.990 0.512 12.712 1.00 67.56 292 ARG A CA 1
ATOM 2136 C C . ARG A 1 292 ? -17.849 -0.970 13.033 1.00 67.56 292 ARG A C 1
ATOM 2138 O O . ARG A 1 292 ? -18.32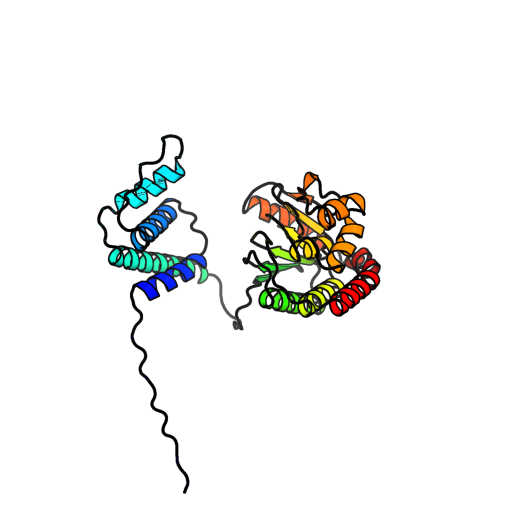2 -1.452 14.058 1.00 67.56 292 ARG A O 1
ATOM 2145 N N . ILE A 1 293 ? -17.319 -1.695 12.065 1.00 61.03 293 ILE A N 1
ATOM 2146 C CA . ILE A 1 293 ? -17.186 -3.130 12.133 1.00 61.03 293 ILE A CA 1
ATOM 2147 C C . ILE A 1 293 ? -15.798 -3.405 12.705 1.00 61.03 293 ILE A C 1
ATOM 2149 O O . ILE A 1 293 ? -14.788 -3.275 12.014 1.00 61.03 293 ILE A O 1
ATOM 2153 N N . ASP A 1 294 ? -15.764 -3.875 13.947 1.00 55.75 294 ASP A N 1
ATOM 2154 C CA . ASP A 1 294 ? -14.549 -4.403 14.572 1.00 55.75 294 ASP A CA 1
ATOM 2155 C C . ASP A 1 294 ? -14.083 -5.732 13.916 1.00 55.75 294 ASP A C 1
ATOM 2157 O O . ASP A 1 294 ? -13.091 -6.318 14.342 1.00 55.75 294 ASP A O 1
ATOM 2161 N N . LEU A 1 295 ? -14.737 -6.234 12.847 1.00 48.09 295 LEU A N 1
ATOM 2162 C CA . LEU A 1 295 ? -14.278 -7.418 12.083 1.00 48.09 295 LEU A CA 1
ATOM 2163 C C . LEU A 1 295 ? -12.928 -7.205 11.382 1.00 48.09 295 LEU A C 1
ATOM 2165 O O . LEU A 1 295 ? -12.306 -8.196 10.996 1.00 48.09 295 LEU A O 1
ATOM 2169 N N . ALA A 1 296 ? -12.428 -5.964 11.290 1.00 50.78 296 ALA A N 1
ATOM 2170 C CA . ALA A 1 296 ? -11.053 -5.641 10.873 1.00 50.78 296 ALA A CA 1
ATOM 2171 C C . ALA A 1 296 ? -9.967 -6.363 11.701 1.00 50.78 296 ALA A C 1
ATOM 2173 O O . ALA A 1 296 ? -8.776 -6.322 11.409 1.00 50.78 296 ALA A O 1
ATOM 2174 N N . LEU A 1 297 ? -10.393 -7.044 12.759 1.00 54.22 297 LEU A N 1
ATOM 2175 C CA . LEU A 1 297 ? -9.555 -7.662 13.754 1.00 54.22 297 LEU A CA 1
ATOM 2176 C C . LEU A 1 297 ? -9.455 -9.181 13.600 1.00 54.22 297 LEU A C 1
ATOM 2178 O O . LEU A 1 297 ? -8.661 -9.770 14.319 1.00 54.22 297 LEU A O 1
ATOM 2182 N N . LEU A 1 298 ? -10.183 -9.849 12.696 1.00 57.34 298 LEU A N 1
ATOM 2183 C CA . LEU A 1 298 ? -10.084 -11.315 12.619 1.00 57.34 298 LEU A CA 1
ATOM 2184 C C . LEU A 1 298 ? -8.707 -11.769 12.120 1.00 57.34 298 LEU A C 1
ATOM 2186 O O . LEU A 1 298 ? -7.999 -12.440 12.864 1.00 57.34 298 LEU A O 1
ATOM 2190 N N . TYR A 1 299 ? -8.282 -11.358 10.921 1.00 64.94 299 TYR A N 1
ATOM 2191 C CA . TYR A 1 299 ? -6.978 -11.775 10.396 1.00 64.94 299 TYR A CA 1
ATOM 2192 C C . TYR A 1 299 ? -5.815 -11.078 11.115 1.00 64.94 299 TYR A C 1
ATOM 2194 O O . TYR A 1 299 ? -4.924 -11.758 11.620 1.00 64.94 299 TYR A O 1
ATOM 2202 N N . ARG A 1 300 ? -5.836 -9.740 11.238 1.00 74.62 300 ARG A N 1
ATOM 2203 C CA . ARG A 1 300 ? -4.744 -8.996 11.889 1.00 74.62 300 ARG A CA 1
ATOM 2204 C C . ARG A 1 300 ? -4.553 -9.389 13.361 1.00 74.62 300 ARG A C 1
ATOM 2206 O O . ARG A 1 300 ? -3.404 -9.518 13.768 1.00 74.62 300 ARG A O 1
ATOM 2213 N N . ARG A 1 301 ? -5.606 -9.689 14.150 1.00 67.94 301 ARG A N 1
ATOM 2214 C CA . ARG A 1 301 ? -5.410 -10.216 15.525 1.00 67.94 301 ARG A CA 1
ATOM 2215 C C . ARG A 1 301 ? -5.000 -11.683 15.558 1.00 67.94 301 ARG A C 1
ATOM 2217 O O . ARG A 1 301 ? -4.178 -12.030 16.398 1.00 67.94 301 ARG A O 1
ATOM 2224 N N . GLN A 1 302 ? -5.530 -12.539 14.679 1.00 70.44 302 GLN A N 1
ATOM 2225 C CA . GLN A 1 302 ? -5.086 -13.941 14.611 1.00 70.44 302 GLN A CA 1
ATOM 2226 C C . GLN A 1 302 ? -3.604 -14.038 14.226 1.00 70.44 302 GLN A C 1
ATOM 2228 O O . GLN A 1 302 ? -2.865 -14.832 14.803 1.00 70.44 302 GLN A O 1
ATOM 2233 N N . ALA A 1 303 ? -3.160 -13.195 13.292 1.00 73.81 303 ALA A N 1
ATOM 2234 C CA . ALA A 1 303 ? -1.780 -13.139 12.835 1.00 73.81 303 ALA A CA 1
ATOM 2235 C C . ALA A 1 303 ? -0.860 -12.332 13.769 1.00 73.81 303 ALA A C 1
ATOM 2237 O O . ALA A 1 303 ? 0.355 -12.486 13.675 1.00 73.81 303 ALA A O 1
ATOM 2238 N N . ALA A 1 304 ? -1.396 -11.505 14.679 1.00 79.94 304 ALA A N 1
ATOM 2239 C CA . ALA A 1 304 ? -0.610 -10.577 15.499 1.00 79.94 304 ALA A CA 1
ATOM 2240 C C . ALA A 1 304 ? 0.526 -11.270 16.261 1.00 79.94 304 ALA A C 1
ATOM 2242 O O . ALA A 1 304 ? 1.665 -10.825 16.178 1.00 79.94 304 ALA A O 1
ATOM 2243 N N . ALA A 1 305 ? 0.246 -12.388 16.940 1.00 79.12 305 ALA A N 1
ATOM 2244 C CA . ALA A 1 305 ? 1.264 -13.111 17.705 1.00 79.12 305 ALA A CA 1
ATOM 2245 C C . ALA A 1 305 ? 2.386 -13.670 16.807 1.00 79.12 305 ALA A C 1
ATOM 2247 O O . ALA A 1 305 ? 3.565 -13.579 17.146 1.00 79.12 305 ALA A O 1
ATOM 2248 N N . GLN A 1 306 ? 2.033 -14.211 15.636 1.00 82.56 306 GLN A N 1
ATOM 2249 C CA . GLN A 1 306 ? 3.006 -14.737 14.672 1.00 82.56 306 GLN A CA 1
ATOM 2250 C C . GLN A 1 306 ? 3.837 -13.616 14.039 1.00 82.56 306 GLN A C 1
ATOM 2252 O O . GLN A 1 306 ? 5.048 -13.758 13.886 1.00 82.56 306 GLN A O 1
ATOM 2257 N N . LEU A 1 307 ? 3.206 -12.486 13.713 1.00 82.94 307 LEU A N 1
ATOM 2258 C CA . LEU A 1 307 ? 3.881 -11.313 13.162 1.00 82.94 307 LEU A CA 1
ATOM 2259 C C . LEU A 1 307 ? 4.819 -10.675 14.186 1.00 82.94 307 LEU A C 1
ATOM 2261 O O . LEU A 1 307 ? 5.943 -10.340 13.837 1.00 82.94 307 LEU A O 1
ATOM 2265 N N . GLN A 1 308 ? 4.411 -10.576 15.451 1.00 83.69 308 GLN A N 1
ATOM 2266 C CA . GLN A 1 308 ? 5.268 -10.088 16.535 1.00 83.69 308 GLN A CA 1
ATOM 2267 C C . GLN A 1 308 ? 6.499 -10.979 16.733 1.00 83.69 308 GLN A C 1
ATOM 2269 O O . GLN A 1 308 ? 7.612 -10.467 16.845 1.00 83.69 308 GLN A O 1
ATOM 2274 N N . ALA A 1 309 ? 6.324 -12.303 16.711 1.00 84.31 309 ALA A N 1
ATOM 2275 C CA . ALA A 1 309 ? 7.443 -13.239 16.776 1.00 84.31 309 ALA A CA 1
ATOM 2276 C C . ALA A 1 309 ? 8.385 -13.097 15.566 1.00 84.31 309 ALA A C 1
ATOM 2278 O O . ALA A 1 309 ? 9.605 -13.087 15.729 1.00 84.31 309 ALA A O 1
ATOM 2279 N N . ALA A 1 310 ? 7.831 -12.936 14.360 1.00 82.25 310 ALA A N 1
ATOM 2280 C CA . ALA A 1 310 ? 8.610 -12.732 13.140 1.00 82.25 310 ALA A CA 1
ATOM 2281 C C . ALA A 1 310 ? 9.403 -11.414 13.167 1.00 82.25 310 ALA A C 1
ATOM 2283 O O . ALA A 1 310 ? 10.579 -11.402 12.810 1.00 82.25 310 ALA A O 1
ATOM 2284 N N . LEU A 1 311 ? 8.787 -10.326 13.637 1.00 83.38 311 LEU A N 1
ATOM 2285 C CA . LEU A 1 311 ? 9.439 -9.027 13.814 1.00 83.38 311 LEU A CA 1
ATOM 2286 C C . LEU A 1 311 ? 10.598 -9.107 14.814 1.00 83.38 311 LEU A C 1
ATOM 2288 O O . LEU A 1 311 ? 11.685 -8.611 14.527 1.00 83.38 311 LEU A O 1
ATOM 2292 N N . ALA A 1 312 ? 10.393 -9.767 15.957 1.00 83.62 312 ALA A N 1
ATOM 2293 C CA . ALA A 1 312 ? 11.445 -9.960 16.954 1.00 83.62 312 ALA A CA 1
ATOM 2294 C C . ALA A 1 312 ? 12.624 -10.772 16.389 1.00 83.62 312 ALA A C 1
ATOM 2296 O O . ALA A 1 312 ? 13.783 -10.430 16.622 1.00 83.62 312 ALA A O 1
ATOM 2297 N N . ALA A 1 313 ? 12.342 -11.812 15.597 1.00 81.94 313 ALA A N 1
ATOM 2298 C CA . ALA A 1 313 ? 13.374 -12.598 14.925 1.00 81.94 313 ALA A CA 1
ATOM 2299 C C . ALA A 1 313 ? 14.139 -11.781 13.867 1.00 81.94 313 ALA A C 1
ATOM 2301 O O . ALA A 1 313 ? 15.356 -11.915 13.758 1.00 81.94 313 ALA A O 1
ATOM 2302 N N . ASP A 1 314 ? 13.454 -10.919 13.108 1.00 80.81 314 ASP A N 1
ATOM 2303 C CA . ASP A 1 314 ? 14.094 -10.027 12.133 1.00 80.81 314 ASP A CA 1
ATOM 2304 C C . ASP A 1 314 ? 15.026 -9.010 12.808 1.00 80.81 314 ASP A C 1
ATOM 2306 O O . ASP A 1 314 ? 16.100 -8.731 12.280 1.00 80.81 314 ASP A O 1
ATOM 2310 N N . GLN A 1 315 ? 14.651 -8.485 13.980 1.00 78.94 315 GLN A N 1
ATOM 2311 C CA . GLN A 1 315 ? 15.493 -7.569 14.760 1.00 78.94 315 GLN A CA 1
ATOM 2312 C C . GLN A 1 315 ? 16.763 -8.238 15.301 1.00 78.94 315 GLN A C 1
ATOM 2314 O O . GLN A 1 315 ? 17.788 -7.579 15.412 1.00 78.94 315 GLN A O 1
ATOM 2319 N N . GLN A 1 316 ? 16.710 -9.534 15.625 1.00 76.31 316 GLN A N 1
ATOM 2320 C CA . GLN A 1 316 ? 17.864 -10.297 16.123 1.00 76.31 316 GLN A CA 1
ATOM 2321 C C . GLN A 1 316 ? 18.861 -10.699 15.025 1.00 76.31 316 GLN A C 1
ATOM 2323 O O . GLN A 1 316 ? 19.973 -11.117 15.338 1.00 76.31 316 GLN A O 1
ATOM 2328 N N . ARG A 1 317 ? 18.459 -10.629 13.748 1.00 66.00 317 ARG A N 1
ATOM 2329 C CA . ARG A 1 317 ? 19.299 -10.974 12.586 1.00 66.00 317 ARG A CA 1
ATOM 2330 C C . ARG A 1 317 ? 20.061 -9.778 11.997 1.00 66.00 317 ARG A C 1
ATOM 2332 O O . ARG A 1 317 ? 20.844 -9.993 11.073 1.00 66.00 317 ARG A O 1
ATOM 2339 N N . ALA A 1 318 ? 19.789 -8.564 12.476 1.00 56.88 318 ALA A N 1
ATOM 2340 C CA . ALA A 1 318 ? 20.437 -7.316 12.065 1.00 56.88 318 ALA A CA 1
ATOM 2341 C C . ALA A 1 318 ? 21.651 -7.006 12.952 1.00 56.88 318 ALA A C 1
ATOM 2343 O O . ALA A 1 318 ? 22.633 -6.461 12.403 1.00 56.88 318 ALA A O 1
#